Protein AF-A0AAV5AL51-F1 (afdb_monomer_lite)

Sequence (203 aa):
MGPCIVLACQLARARPDSVIVTIPVAGEFQTMVDKEIDRCLSSEEKDLKQNFHVINLGGKGRDAVKLVPIILGGFESFYSSLHALAPIKCATGHVHNFERAPDVVVADVVMLDGLHTIRKLSQHNVPILSLHPASLGPAMRLIGPEDLGGIGFIEPKAKELAEKTGKLYDEAELEVKHDTRGISQTTETALEGDFIEDANSNA

Radius of gyration: 22.93 Å; chains: 1; bounding box: 74×34×58 Å

Secondary structure (DSSP, 8-state):
-HHHHHHHHHHHHHSTTT--EEEEE-TTHHHHHHHHHHHHS-GGGGGGGGGEEEEE----SS-HHHHHHHHHHHHHHHHHHHHTT--EE-TTS-EE--SS--S-EEEETT-HHHHHHHHHHHTT-S-EEEE--S-HHHHHHHHS-GGGT----HHHHHHHHHHHHT--HHHHHHHHHH--TTSSSSSSSSS-S----------

Foldseek 3Di:
DLVVLLVLLVVCVVPVPPAAEEAEDEACCLVVSLVSNVVNADPVRVVSVVSYHYAYLYDHDDPCVVCVCSCLVSLLVVLLCLQVQHWHQGPVRDIDGDPDHAQEAEDEPVNPSSVVSCCVRVVNNHHYHYDHPDPCVVVCQDPNDVVSNHLHDLQVQLVVQCVVPVDDSVVSSVCSSPDPVSVPPPPVPPPPDDDPDPDDDDD

Organism: NCBI:txid1419009

pLDDT: mean 82.91, std 16.81, range [34.66, 96.75]

Structure (mmCIF, N/CA/C/O backbone):
data_AF-A0AAV5AL51-F1
#
_entry.id   AF-A0AAV5AL51-F1
#
loop_
_atom_site.group_PDB
_atom_site.id
_atom_site.type_symbol
_atom_site.label_atom_id
_atom_site.label_alt_id
_atom_site.label_comp_id
_atom_site.label_asym_id
_atom_site.label_entity_id
_atom_site.label_seq_id
_atom_site.pdbx_PDB_ins_code
_atom_site.Cartn_x
_atom_site.Cartn_y
_atom_site.Cartn_z
_atom_site.occupancy
_atom_site.B_iso_or_equiv
_atom_site.auth_seq_id
_atom_site.auth_comp_id
_atom_site.auth_asym_id
_atom_site.auth_atom_id
_atom_site.pdbx_PDB_model_num
ATOM 1 N N . MET A 1 1 ? -5.039 6.279 -6.488 1.00 61.97 1 MET A N 1
ATOM 2 C CA . MET A 1 1 ? -5.171 6.145 -5.018 1.00 61.97 1 MET A CA 1
ATOM 3 C C . MET A 1 1 ? -6.618 6.266 -4.533 1.00 61.97 1 MET A C 1
ATOM 5 O O . MET A 1 1 ? -7.032 5.399 -3.781 1.00 61.97 1 MET A O 1
ATOM 9 N N . GLY A 1 2 ? -7.403 7.258 -4.987 1.00 79.44 2 GLY A N 1
ATOM 10 C CA . GLY A 1 2 ? -8.808 7.443 -4.563 1.00 79.44 2 GLY A CA 1
ATOM 11 C C . GLY A 1 2 ? -9.693 6.181 -4.605 1.00 79.44 2 GLY A C 1
ATOM 12 O O . GLY A 1 2 ? -10.265 5.836 -3.575 1.00 79.44 2 GLY A O 1
ATOM 13 N N . PRO A 1 3 ? -9.744 5.417 -5.717 1.00 84.12 3 PRO A N 1
ATOM 14 C CA . PRO A 1 3 ?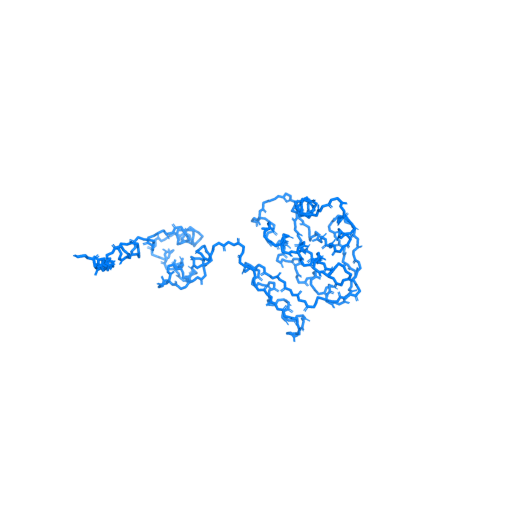 -10.570 4.206 -5.787 1.00 84.12 3 PRO A CA 1
ATOM 15 C C . PRO A 1 3 ? -10.217 3.140 -4.737 1.00 84.12 3 PRO A C 1
ATOM 17 O O . PRO A 1 3 ? -11.111 2.502 -4.188 1.00 84.12 3 PRO A O 1
ATOM 20 N N . CYS A 1 4 ? -8.928 2.979 -4.412 1.00 87.19 4 CYS A N 1
ATOM 21 C CA . CYS A 1 4 ? -8.467 2.007 -3.416 1.00 87.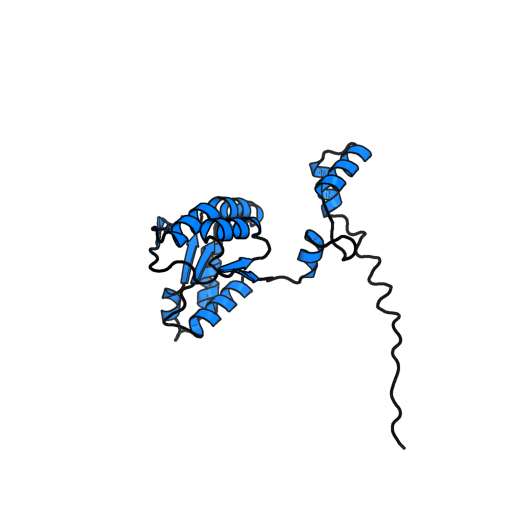19 4 CYS A CA 1
ATOM 22 C C . CYS A 1 4 ? -8.957 2.374 -2.010 1.00 87.19 4 CYS A C 1
ATOM 24 O O . CYS A 1 4 ? -9.373 1.505 -1.250 1.00 87.19 4 CYS A O 1
ATOM 26 N N . ILE A 1 5 ? -8.916 3.666 -1.675 1.00 92.94 5 ILE A N 1
ATOM 27 C CA . ILE A 1 5 ? -9.318 4.165 -0.356 1.00 92.94 5 ILE A CA 1
ATOM 28 C C . ILE A 1 5 ? -10.834 4.089 -0.206 1.00 92.94 5 ILE A C 1
ATOM 30 O O . ILE A 1 5 ? -11.318 3.606 0.812 1.00 92.94 5 ILE A O 1
ATOM 34 N N . VAL A 1 6 ? -11.586 4.462 -1.246 1.00 93.06 6 VAL A N 1
ATOM 35 C CA . VAL A 1 6 ? -13.047 4.310 -1.254 1.00 93.06 6 VAL A CA 1
ATOM 36 C C . VAL A 1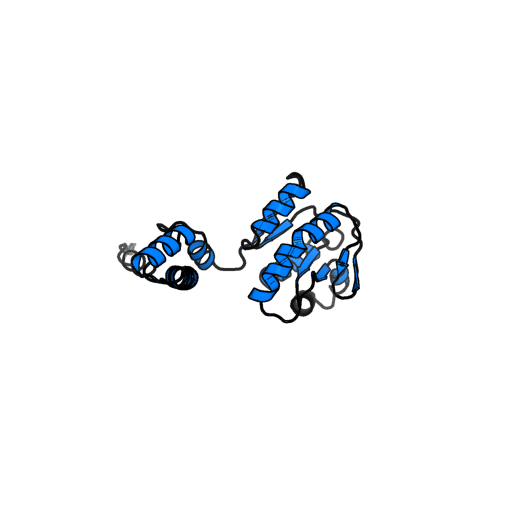 6 ? -13.437 2.846 -1.045 1.00 93.06 6 VAL A C 1
ATOM 38 O O . VAL A 1 6 ? -14.269 2.565 -0.185 1.00 93.06 6 VAL A O 1
ATOM 41 N N . LEU A 1 7 ? -12.812 1.908 -1.768 1.00 92.56 7 LEU A N 1
ATOM 42 C CA . LEU A 1 7 ? -13.042 0.473 -1.573 1.00 92.56 7 LEU A CA 1
ATOM 43 C C . LEU A 1 7 ? -12.737 0.044 -0.132 1.00 92.56 7 LEU A C 1
ATOM 45 O O . LEU A 1 7 ? -13.553 -0.633 0.489 1.00 92.56 7 LEU A O 1
ATOM 49 N N . ALA A 1 8 ? -11.598 0.466 0.417 1.00 94.75 8 ALA A N 1
ATOM 50 C CA . ALA A 1 8 ? -11.217 0.151 1.788 1.00 94.75 8 ALA A CA 1
ATOM 51 C C . ALA A 1 8 ? -12.241 0.666 2.818 1.00 94.75 8 ALA A C 1
ATOM 53 O O . ALA A 1 8 ? -12.622 -0.072 3.725 1.00 94.75 8 ALA A O 1
ATOM 54 N N . CYS A 1 9 ? -12.753 1.887 2.644 1.00 95.50 9 CYS A N 1
ATOM 55 C CA . CYS A 1 9 ? -13.822 2.436 3.479 1.00 95.50 9 CYS A CA 1
ATOM 56 C C . CYS A 1 9 ? -15.121 1.634 3.373 1.00 95.50 9 CYS A C 1
ATOM 58 O O . CYS A 1 9 ? -15.757 1.379 4.392 1.00 95.50 9 CYS A O 1
ATOM 60 N N . GLN A 1 10 ? -15.503 1.184 2.176 1.00 95.19 10 GLN A N 1
ATOM 61 C CA . GLN A 1 10 ? -16.682 0.327 2.015 1.00 95.19 10 GLN A CA 1
ATOM 62 C C . GLN A 1 10 ? -16.507 -1.038 2.694 1.00 95.19 10 GLN A C 1
ATOM 64 O O . GLN A 1 10 ? -17.440 -1.531 3.323 1.00 95.19 10 GLN A O 1
ATOM 69 N N . LEU A 1 11 ? -15.312 -1.633 2.626 1.00 94.56 11 LEU A N 1
ATOM 70 C CA . LEU A 1 11 ? -15.018 -2.898 3.306 1.00 94.56 11 LEU A CA 1
ATOM 71 C C . LEU A 1 11 ? -15.075 -2.752 4.832 1.00 94.56 11 LEU A C 1
ATOM 73 O O . LEU A 1 11 ? -15.689 -3.588 5.495 1.00 94.56 11 LEU A O 1
ATOM 77 N N . ALA A 1 12 ? -14.489 -1.682 5.377 1.00 95.50 12 ALA A N 1
ATOM 78 C CA . ALA A 1 12 ? -14.546 -1.388 6.807 1.00 95.50 12 ALA A CA 1
ATOM 79 C C . ALA A 1 12 ? -15.992 -1.170 7.281 1.00 95.50 12 ALA A C 1
ATOM 81 O O . ALA A 1 12 ? -16.391 -1.732 8.293 1.00 95.50 12 ALA A O 1
ATOM 82 N N . ARG A 1 13 ? -16.816 -0.443 6.515 1.00 95.12 13 ARG A N 1
ATOM 83 C CA . ARG A 1 13 ? -18.248 -0.256 6.816 1.00 95.12 13 ARG A CA 1
ATOM 84 C C . ARG A 1 13 ? -19.051 -1.542 6.793 1.00 95.12 13 ARG A C 1
ATOM 86 O O . ARG A 1 13 ? -19.915 -1.743 7.637 1.00 95.12 13 ARG A O 1
ATOM 93 N N . ALA A 1 14 ? -18.800 -2.395 5.804 1.00 95.62 14 ALA A N 1
ATOM 94 C CA . ALA A 1 14 ? -19.546 -3.635 5.653 1.00 95.62 14 ALA A CA 1
ATOM 95 C C . ALA A 1 14 ? -19.298 -4.598 6.824 1.00 95.62 14 ALA A C 1
ATOM 97 O O . ALA A 1 14 ? -20.134 -5.461 7.091 1.00 95.62 14 ALA A O 1
ATOM 98 N N . ARG A 1 15 ? -18.139 -4.484 7.489 1.00 94.75 15 ARG A N 1
ATOM 99 C CA . ARG A 1 15 ? -17.714 -5.356 8.589 1.00 94.75 15 ARG A CA 1
ATOM 100 C C . ARG A 1 15 ? -16.858 -4.589 9.614 1.00 94.75 15 ARG A C 1
ATOM 102 O O . ARG A 1 15 ? -15.650 -4.831 9.701 1.00 94.75 15 ARG A O 1
ATOM 109 N N . PRO A 1 16 ? -17.475 -3.692 10.400 1.00 92.88 16 PRO A N 1
ATOM 110 C CA . PRO A 1 16 ? -16.763 -2.749 11.264 1.00 92.88 16 PRO A CA 1
ATOM 111 C C . PRO A 1 16 ? -15.955 -3.433 12.369 1.00 92.88 16 PRO A C 1
ATOM 113 O O . PRO A 1 16 ? -14.889 -2.947 12.731 1.00 92.88 16 PRO A O 1
ATOM 116 N N . ASP A 1 17 ? -16.399 -4.600 12.836 1.00 92.44 17 ASP A N 1
ATOM 117 C CA . ASP A 1 17 ? -15.749 -5.318 13.939 1.00 92.44 17 ASP A CA 1
ATOM 118 C C . ASP A 1 17 ? -14.670 -6.311 13.480 1.00 92.44 17 ASP A C 1
ATOM 120 O O . ASP A 1 17 ? -13.982 -6.904 14.308 1.00 92.44 17 ASP A O 1
ATOM 124 N N . SER A 1 18 ? -14.537 -6.558 12.169 1.00 91.88 18 SER A N 1
ATOM 125 C CA . SER A 1 18 ? -13.670 -7.634 11.663 1.00 91.88 18 SER A CA 1
ATOM 126 C C . SER A 1 18 ? -12.732 -7.239 10.528 1.00 91.88 18 SER A C 1
ATOM 128 O O . SER A 1 18 ? -11.877 -8.042 10.161 1.00 91.88 18 SER A O 1
ATOM 130 N N . VAL A 1 19 ? -12.907 -6.066 9.913 1.00 95.06 19 VAL A N 1
ATOM 131 C CA . VAL A 1 19 ? -12.044 -5.606 8.818 1.00 95.06 19 VAL A CA 1
ATOM 132 C C . VAL A 1 19 ? -11.076 -4.552 9.327 1.00 95.06 19 VAL A C 1
ATOM 134 O O . VAL A 1 19 ? -11.479 -3.454 9.699 1.00 95.06 19 VAL A O 1
ATOM 137 N N . ILE A 1 20 ? -9.790 -4.891 9.260 1.00 95.50 20 ILE A N 1
ATOM 138 C CA . ILE A 1 20 ? -8.662 -3.989 9.486 1.00 95.50 20 ILE A CA 1
ATOM 139 C C . ILE A 1 20 ? -7.962 -3.791 8.143 1.00 95.50 20 ILE A C 1
ATOM 141 O O . ILE A 1 20 ? -7.663 -4.753 7.433 1.00 95.50 20 ILE A O 1
ATOM 145 N N . VAL A 1 21 ? -7.700 -2.541 7.783 1.00 96.25 21 VAL A N 1
ATOM 146 C CA . VAL A 1 21 ? -7.077 -2.159 6.517 1.00 96.25 21 VAL A CA 1
ATOM 147 C C . VAL A 1 21 ? -5.674 -1.644 6.796 1.00 96.25 21 VAL A C 1
ATOM 149 O O . VAL A 1 21 ? -5.498 -0.670 7.518 1.00 96.25 21 VAL A O 1
ATOM 152 N N . THR A 1 22 ? -4.668 -2.251 6.169 1.00 96.38 22 THR A N 1
ATOM 153 C CA . THR A 1 22 ? -3.287 -1.751 6.214 1.00 96.38 22 THR A CA 1
ATOM 154 C C . THR A 1 22 ? -2.884 -1.213 4.848 1.00 96.38 22 THR A C 1
ATOM 156 O O . THR A 1 22 ? -2.985 -1.924 3.850 1.00 96.38 22 THR A O 1
ATOM 159 N N . ILE A 1 23 ? -2.426 0.038 4.796 1.00 94.56 23 ILE A N 1
ATOM 160 C CA . ILE A 1 23 ? -2.082 0.743 3.557 1.00 94.56 23 ILE A CA 1
ATOM 161 C C . ILE A 1 23 ? -0.621 1.205 3.638 1.00 94.56 23 ILE A C 1
ATOM 163 O O . ILE A 1 23 ? -0.342 2.199 4.316 1.00 94.56 23 ILE A O 1
ATOM 167 N N . PRO A 1 24 ? 0.328 0.525 2.969 1.00 93.62 24 PRO A N 1
ATOM 168 C CA . PRO A 1 24 ? 1.682 1.041 2.831 1.00 93.62 24 PRO A CA 1
ATOM 169 C C . PRO A 1 24 ? 1.699 2.239 1.871 1.00 93.62 24 PRO A C 1
ATOM 171 O O . PRO A 1 24 ? 1.136 2.192 0.778 1.00 93.62 24 PRO A O 1
ATOM 174 N N . VAL A 1 25 ? 2.361 3.319 2.276 1.00 93.06 25 VAL A N 1
ATOM 175 C CA . VAL A 1 25 ? 2.498 4.570 1.516 1.00 93.06 25 VAL A CA 1
ATOM 176 C C . VAL A 1 25 ? 3.927 5.099 1.615 1.00 93.06 25 VAL A C 1
ATOM 178 O O . VAL A 1 25 ? 4.705 4.643 2.446 1.00 93.06 25 VAL A O 1
ATOM 181 N N . ALA A 1 26 ? 4.280 6.089 0.798 1.00 92.06 26 ALA A N 1
ATOM 182 C CA . ALA A 1 26 ? 5.572 6.770 0.877 1.00 92.06 26 ALA A CA 1
ATOM 183 C C . ALA A 1 26 ? 5.413 8.291 0.783 1.00 92.06 26 ALA A C 1
ATOM 185 O O . ALA A 1 26 ? 4.442 8.805 0.223 1.00 92.06 26 ALA A O 1
ATOM 186 N N . GLY A 1 27 ? 6.392 9.016 1.317 1.00 91.38 27 GLY A N 1
ATOM 187 C CA . GLY A 1 27 ? 6.463 10.470 1.260 1.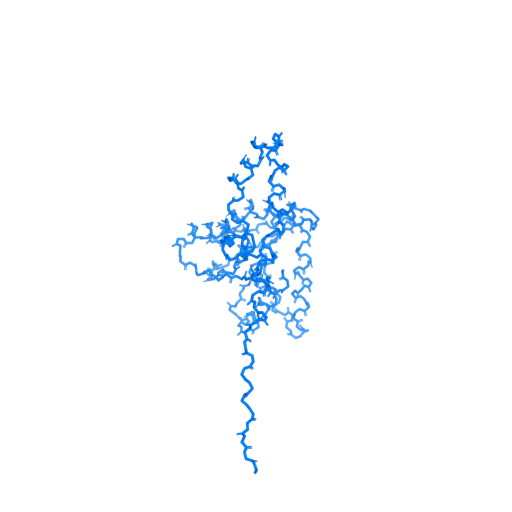00 91.38 27 GLY A CA 1
ATOM 188 C C . GLY A 1 27 ? 5.256 11.140 1.908 1.00 91.38 27 GLY A C 1
ATOM 189 O O . GLY A 1 27 ? 4.763 10.719 2.954 1.00 91.38 27 GLY A O 1
ATOM 190 N N . GLU A 1 28 ? 4.765 12.199 1.273 1.00 91.50 28 GLU A N 1
ATOM 191 C CA . GLU A 1 28 ? 3.609 12.962 1.754 1.00 91.50 28 GLU A CA 1
ATOM 192 C C . GLU A 1 28 ? 2.257 12.349 1.354 1.00 91.50 28 GLU A C 1
ATOM 194 O O . GLU A 1 28 ? 1.207 12.925 1.653 1.00 91.50 28 GLU A O 1
ATOM 199 N N . PHE A 1 29 ? 2.245 11.179 0.701 1.00 90.94 29 PHE A N 1
ATOM 200 C CA . PHE A 1 29 ? 0.986 10.512 0.368 1.00 90.94 29 PHE A CA 1
ATOM 201 C C . PHE A 1 29 ? 0.221 10.052 1.607 1.00 90.94 29 PHE A C 1
ATOM 203 O O . PHE A 1 29 ? -0.999 9.971 1.536 1.00 90.94 29 PHE A O 1
ATOM 210 N N . GLN A 1 30 ? 0.883 9.845 2.750 1.00 91.88 30 GLN A N 1
ATOM 211 C CA . GLN A 1 30 ? 0.203 9.536 4.011 1.00 91.88 30 GLN A CA 1
ATOM 212 C C . GLN A 1 30 ? -0.886 10.562 4.344 1.00 91.88 30 GLN A C 1
ATOM 214 O O . GLN A 1 30 ? -2.041 10.191 4.510 1.00 91.88 30 GLN A O 1
ATOM 219 N N . THR A 1 31 ? -0.561 11.859 4.327 1.00 92.06 31 THR A N 1
ATOM 220 C CA . THR A 1 31 ? -1.546 12.915 4.610 1.00 92.06 31 THR A CA 1
ATOM 221 C C . THR A 1 31 ? -2.688 12.926 3.593 1.00 92.06 31 THR A C 1
ATOM 223 O O . THR A 1 31 ? -3.802 13.324 3.920 1.00 92.06 31 THR A O 1
ATOM 226 N N . MET A 1 32 ? -2.432 12.517 2.348 1.00 93.06 32 MET A N 1
ATOM 227 C CA . MET A 1 32 ? -3.481 12.398 1.334 1.00 93.06 32 MET A CA 1
ATOM 228 C C . MET A 1 32 ? -4.391 11.200 1.603 1.00 93.06 32 MET A C 1
ATOM 230 O O . MET A 1 32 ? -5.602 11.337 1.463 1.00 93.06 32 MET A O 1
ATOM 234 N N . VAL A 1 33 ? -3.823 10.062 2.012 1.00 94.56 33 VAL A N 1
ATOM 235 C CA . VAL A 1 33 ? -4.597 8.882 2.407 1.00 94.56 33 VAL A CA 1
ATOM 236 C C . VAL A 1 33 ? -5.462 9.195 3.618 1.00 94.56 33 VAL A C 1
ATOM 238 O O . VAL A 1 33 ? -6.664 8.964 3.561 1.00 94.56 33 VAL A O 1
ATOM 241 N N . ASP A 1 34 ? -4.888 9.798 4.659 1.00 94.25 34 ASP A N 1
ATOM 242 C CA . ASP A 1 34 ? -5.621 10.166 5.874 1.00 94.25 34 ASP A CA 1
ATOM 243 C C . ASP A 1 34 ? -6.797 11.099 5.558 1.00 94.25 34 ASP A C 1
ATOM 245 O O . ASP A 1 34 ? -7.921 10.858 5.993 1.00 94.25 34 ASP A O 1
ATOM 249 N N . LYS A 1 35 ? -6.562 12.129 4.732 1.00 94.38 35 LYS A N 1
ATOM 250 C CA . LYS A 1 35 ? -7.616 13.053 4.287 1.00 94.38 35 LYS A CA 1
ATOM 251 C C . LYS A 1 35 ? -8.708 12.361 3.485 1.00 94.38 35 LYS A C 1
ATOM 253 O O . LYS A 1 35 ? -9.869 12.735 3.601 1.00 94.38 35 LYS A O 1
ATOM 258 N N . GLU A 1 36 ? -8.350 11.401 2.643 1.00 95.44 36 GLU A N 1
ATOM 259 C CA . GLU A 1 36 ? -9.324 10.685 1.826 1.00 95.44 36 GLU A CA 1
ATOM 260 C C . GLU A 1 36 ? -10.139 9.692 2.663 1.00 95.44 36 GLU A C 1
ATOM 262 O O . GLU A 1 36 ? -11.340 9.573 2.437 1.00 95.44 36 GLU A O 1
ATOM 267 N N . ILE A 1 37 ? -9.532 9.049 3.668 1.00 96.19 37 ILE A N 1
ATOM 268 C CA . ILE A 1 37 ? -10.253 8.259 4.677 1.00 96.19 37 ILE A CA 1
ATOM 269 C C . ILE A 1 37 ? -11.242 9.165 5.419 1.00 96.19 37 ILE A C 1
ATOM 271 O O . ILE A 1 37 ? -12.427 8.846 5.483 1.00 96.19 37 ILE A O 1
ATOM 275 N N . ASP A 1 38 ? -10.789 10.330 5.895 1.00 94.56 38 ASP A N 1
ATOM 276 C CA . ASP A 1 38 ? -11.639 11.305 6.593 1.00 94.56 38 ASP A CA 1
ATOM 277 C C . ASP A 1 38 ? -12.774 11.833 5.710 1.00 94.56 38 ASP A C 1
ATOM 279 O O . ASP A 1 38 ? -13.876 12.074 6.191 1.00 94.56 38 ASP A O 1
ATOM 283 N N . ARG A 1 39 ? -12.526 12.003 4.407 1.00 94.38 39 ARG A N 1
ATOM 284 C CA . ARG A 1 39 ? -13.557 12.387 3.437 1.00 94.38 39 ARG A CA 1
ATOM 285 C C . ARG A 1 39 ? -14.555 11.259 3.197 1.00 94.38 39 ARG A C 1
ATOM 287 O O . ARG A 1 39 ? -15.721 11.525 2.912 1.00 94.38 39 ARG A O 1
ATOM 294 N N . CYS A 1 40 ? -14.087 10.014 3.225 1.00 94.50 40 CYS A N 1
ATOM 295 C CA . CYS A 1 40 ? -14.929 8.863 2.974 1.00 94.50 40 CYS A CA 1
ATOM 296 C C . CYS A 1 40 ? -15.857 8.582 4.147 1.00 94.50 40 CYS A C 1
ATOM 298 O O . CYS A 1 40 ? -16.997 8.245 3.864 1.00 94.50 40 CYS A O 1
ATOM 300 N N . LEU A 1 41 ? -15.403 8.702 5.398 1.00 94.00 41 LEU A N 1
ATOM 301 C CA . LEU A 1 41 ? -16.165 8.367 6.608 1.00 94.00 41 LEU A CA 1
ATOM 302 C C . LEU A 1 41 ? -17.051 9.535 7.082 1.00 94.00 41 LEU A C 1
ATOM 304 O O . LEU A 1 41 ? -16.626 10.690 7.086 1.00 94.00 41 LEU A O 1
ATOM 308 N N . SER A 1 42 ? -18.288 9.247 7.496 1.00 91.19 42 SER A N 1
ATOM 309 C CA . SER A 1 42 ? -19.184 10.249 8.087 1.00 91.19 42 SER A CA 1
ATOM 310 C C . SER A 1 42 ? -18.768 10.610 9.520 1.00 91.19 42 SER A C 1
ATOM 312 O O . SER A 1 42 ? -17.877 10.006 10.119 1.00 91.19 42 SER A O 1
ATOM 314 N N . SER A 1 43 ? -19.442 11.602 10.112 1.00 88.88 43 SER A N 1
ATOM 315 C CA . SER A 1 43 ? -19.196 11.949 11.516 1.00 88.88 43 SER A CA 1
ATOM 316 C C . SER A 1 43 ? -19.629 10.852 12.491 1.00 88.88 43 SER A C 1
ATOM 318 O O . SER A 1 43 ? -19.011 10.745 13.549 1.00 88.88 43 SER A O 1
ATOM 320 N N . GLU A 1 44 ? -20.636 10.044 12.142 1.00 89.75 44 GLU A N 1
ATOM 321 C CA . GLU A 1 44 ? -21.054 8.882 12.939 1.00 89.75 44 GLU A CA 1
ATOM 322 C C . GLU A 1 44 ? -20.091 7.691 12.801 1.00 89.75 44 GLU A C 1
ATOM 324 O O . GLU A 1 44 ? -20.081 6.807 13.648 1.00 89.75 44 GLU A O 1
ATOM 329 N N . GLU A 1 45 ? -19.254 7.673 11.762 1.00 92.44 45 GLU A N 1
ATOM 330 C CA . GLU A 1 45 ? -18.347 6.565 11.434 1.00 92.44 45 GLU A CA 1
ATOM 331 C C . GLU A 1 45 ? -16.896 6.819 11.868 1.00 92.44 45 GLU A C 1
ATOM 333 O O . GLU A 1 45 ? -15.990 6.082 11.478 1.00 92.44 45 GLU A O 1
ATOM 338 N N . LYS A 1 46 ? -16.643 7.863 12.665 1.00 87.06 46 LYS A N 1
ATOM 339 C CA . LYS A 1 46 ? -15.282 8.255 13.072 1.00 87.06 46 LYS A CA 1
ATOM 340 C C . LYS A 1 46 ? -14.515 7.137 13.770 1.00 87.06 46 LYS A C 1
ATOM 342 O O . LYS A 1 46 ? -13.303 7.040 13.581 1.00 87.06 46 LYS A O 1
ATOM 347 N N . ASP A 1 47 ? -15.210 6.279 14.507 1.00 93.62 47 ASP A N 1
ATOM 348 C CA . ASP A 1 47 ? -14.593 5.152 15.205 1.00 93.62 47 ASP A CA 1
ATOM 349 C C . ASP A 1 47 ? -14.015 4.124 14.223 1.00 93.62 47 ASP A C 1
ATOM 351 O O . ASP A 1 47 ? -12.997 3.507 14.521 1.00 93.62 47 ASP A O 1
ATOM 355 N N . LEU A 1 48 ? -14.552 4.016 12.997 1.00 95.62 48 LEU A N 1
ATOM 356 C CA . LEU A 1 48 ? -13.993 3.136 11.961 1.00 95.62 48 LEU A CA 1
ATOM 357 C C . LEU A 1 48 ? -12.584 3.543 11.539 1.00 95.62 48 LEU A C 1
ATOM 359 O O . LEU A 1 48 ? -11.856 2.719 10.990 1.00 95.62 48 LEU A O 1
ATOM 363 N N . LYS A 1 49 ? -12.161 4.784 11.811 1.00 94.75 49 LYS A N 1
ATOM 364 C CA . LYS A 1 49 ? -10.800 5.239 11.514 1.00 94.75 49 LYS A CA 1
ATOM 365 C C . LYS A 1 49 ? -9.744 4.405 12.245 1.00 94.75 49 LYS A C 1
ATOM 367 O O . LYS A 1 49 ? -8.653 4.231 11.710 1.00 94.75 49 LYS A O 1
ATOM 372 N N . GLN A 1 50 ? -10.070 3.837 13.410 1.00 93.81 50 GLN A N 1
ATOM 373 C CA . GLN A 1 50 ? -9.152 2.970 14.156 1.00 93.81 50 GLN A CA 1
ATOM 374 C C . GLN A 1 50 ? -8.812 1.670 13.411 1.00 93.81 50 GLN A C 1
ATOM 376 O O . GLN A 1 50 ? -7.775 1.070 13.674 1.00 93.81 50 GLN A O 1
ATOM 381 N N . ASN A 1 51 ? -9.636 1.267 12.439 1.00 95.44 51 ASN A N 1
ATOM 382 C CA . ASN A 1 51 ? -9.392 0.079 11.625 1.00 95.44 51 ASN A CA 1
ATOM 383 C C . ASN A 1 51 ? -8.380 0.330 10.496 1.00 95.44 51 ASN A C 1
ATOM 385 O O . ASN A 1 51 ? -8.042 -0.604 9.770 1.00 95.44 51 ASN A O 1
ATOM 389 N N . PHE A 1 52 ? -7.913 1.568 10.302 1.00 96.12 52 PHE A N 1
ATOM 390 C CA . PHE A 1 52 ? -6.987 1.929 9.230 1.00 96.12 52 PHE A CA 1
ATOM 391 C C . PHE A 1 52 ? -5.572 2.137 9.765 1.00 96.12 52 PHE A C 1
ATOM 393 O O . PHE A 1 52 ? -5.296 3.056 10.533 1.00 96.12 52 PHE A O 1
ATOM 400 N N . HIS A 1 53 ? -4.641 1.321 9.284 1.00 95.75 53 HIS A N 1
ATOM 401 C CA . HIS A 1 53 ? -3.213 1.444 9.548 1.00 95.75 53 HIS A CA 1
ATOM 402 C C . HIS A 1 53 ? -2.505 1.971 8.296 1.00 95.75 53 HIS A C 1
ATOM 404 O O . HIS A 1 53 ? -2.188 1.214 7.376 1.00 95.75 53 HIS A O 1
ATOM 410 N N . VAL A 1 54 ? -2.255 3.281 8.246 1.00 95.19 54 VAL A N 1
ATOM 411 C CA . VAL A 1 54 ? -1.516 3.919 7.145 1.00 95.19 54 VAL A CA 1
ATOM 412 C C . VAL A 1 54 ? -0.026 3.946 7.486 1.00 95.19 54 VAL A C 1
ATOM 414 O O . VAL A 1 54 ? 0.416 4.708 8.346 1.00 95.19 54 VAL A O 1
ATOM 417 N N . ILE A 1 55 ? 0.754 3.101 6.810 1.00 95.19 55 ILE A N 1
ATOM 418 C CA . ILE A 1 55 ? 2.161 2.847 7.132 1.00 95.19 55 ILE A CA 1
ATOM 419 C C . ILE A 1 55 ? 3.066 3.577 6.149 1.00 95.19 55 ILE A C 1
ATOM 421 O O . ILE A 1 55 ? 3.164 3.202 4.983 1.00 95.19 55 ILE A O 1
ATOM 425 N N . ASN A 1 56 ? 3.768 4.607 6.618 1.00 94.31 56 ASN A N 1
ATOM 426 C CA . ASN A 1 56 ? 4.703 5.348 5.777 1.00 94.31 56 ASN A CA 1
ATOM 427 C C . ASN A 1 56 ? 6.077 4.674 5.746 1.00 94.31 56 ASN A C 1
ATOM 429 O O . ASN A 1 56 ? 6.788 4.657 6.753 1.00 94.31 56 ASN A O 1
ATOM 433 N N . LEU A 1 57 ? 6.445 4.159 4.574 1.00 93.38 57 LEU A N 1
ATOM 434 C CA . LEU A 1 57 ? 7.705 3.473 4.290 1.00 93.38 57 LEU A CA 1
ATOM 435 C C . LEU A 1 57 ? 8.893 4.437 4.120 1.00 93.38 57 LEU A C 1
ATOM 437 O O . LEU A 1 57 ? 10.031 3.995 3.988 1.00 93.38 57 LEU A O 1
ATOM 441 N N . GLY A 1 58 ? 8.652 5.751 4.146 1.00 91.12 58 GLY A N 1
ATOM 442 C CA . GLY A 1 58 ? 9.676 6.788 4.048 1.00 91.12 58 GLY A CA 1
ATOM 443 C C . GLY A 1 58 ? 9.606 7.597 2.759 1.00 91.12 58 GLY A C 1
ATOM 444 O O . GLY A 1 58 ? 8.648 7.524 1.995 1.00 91.12 58 GLY A O 1
ATOM 445 N N . GLY A 1 59 ? 10.634 8.412 2.526 1.00 88.88 59 GLY A N 1
ATOM 446 C CA . GLY A 1 59 ? 10.682 9.367 1.415 1.00 88.88 59 GLY A CA 1
ATOM 447 C C . GLY A 1 59 ? 10.180 10.766 1.776 1.00 88.88 59 GLY A C 1
ATOM 448 O O . GLY A 1 59 ? 9.695 11.014 2.879 1.00 88.88 59 GLY A O 1
ATOM 449 N N . LYS A 1 60 ? 10.345 11.711 0.843 1.00 87.62 60 LYS A N 1
ATOM 450 C CA . LYS A 1 60 ? 9.938 13.119 0.986 1.00 87.62 60 LYS A CA 1
ATOM 451 C C . LYS A 1 60 ? 9.256 13.612 -0.289 1.00 87.62 60 LYS A C 1
ATOM 453 O O . LYS A 1 60 ? 9.641 13.213 -1.386 1.00 87.62 60 LYS A O 1
ATOM 458 N N . GLY A 1 61 ? 8.295 14.523 -0.139 1.00 89.81 61 GLY A N 1
ATOM 459 C CA . GLY A 1 61 ? 7.548 15.106 -1.252 1.00 89.81 61 GLY A CA 1
ATOM 460 C C . GLY A 1 61 ? 6.471 14.177 -1.819 1.00 89.81 61 GLY A C 1
ATOM 461 O O . GLY A 1 61 ? 6.034 13.233 -1.159 1.00 89.81 61 GLY A O 1
ATOM 462 N N . ARG A 1 62 ? 6.027 14.482 -3.046 1.00 88.50 62 ARG A N 1
ATOM 463 C CA . ARG A 1 62 ? 4.919 13.804 -3.761 1.00 88.50 62 ARG A CA 1
ATOM 464 C C . ARG A 1 62 ? 5.284 13.350 -5.172 1.00 88.50 62 ARG A C 1
ATOM 466 O O . ARG A 1 62 ? 4.415 12.972 -5.951 1.00 88.50 62 ARG A O 1
ATOM 473 N N . ASP A 1 63 ? 6.562 13.437 -5.517 1.00 86.88 63 ASP A N 1
ATOM 474 C CA . ASP A 1 63 ? 7.062 13.030 -6.822 1.00 86.88 63 ASP A CA 1
ATOM 475 C C . ASP A 1 63 ? 6.994 11.501 -6.925 1.00 86.88 63 ASP A C 1
ATOM 477 O O . ASP A 1 63 ? 7.806 10.790 -6.332 1.00 86.88 63 ASP A O 1
ATOM 481 N N . ALA A 1 64 ? 5.988 10.999 -7.644 1.00 78.88 64 ALA A N 1
ATOM 482 C CA . ALA A 1 64 ? 5.733 9.570 -7.770 1.00 78.88 64 ALA A CA 1
ATOM 483 C C . ALA A 1 64 ? 6.952 8.816 -8.322 1.00 78.88 64 ALA A C 1
ATOM 485 O O . ALA A 1 64 ? 7.259 7.733 -7.832 1.00 78.88 64 ALA A O 1
ATOM 486 N N . VAL A 1 65 ? 7.698 9.410 -9.260 1.00 81.81 65 VAL A N 1
ATOM 487 C CA . VAL A 1 65 ? 8.887 8.785 -9.860 1.00 81.81 65 VAL A CA 1
ATOM 488 C C . VAL A 1 65 ? 9.968 8.561 -8.804 1.00 81.81 65 VAL A C 1
ATOM 490 O O . VAL A 1 65 ? 10.594 7.506 -8.769 1.00 81.81 65 VAL A O 1
ATOM 493 N N . LYS A 1 66 ? 10.149 9.515 -7.885 1.00 84.25 66 LYS A N 1
ATOM 494 C CA . LYS A 1 66 ? 11.119 9.394 -6.783 1.00 84.25 66 LYS A CA 1
ATOM 495 C C . LYS A 1 66 ? 10.651 8.474 -5.660 1.00 84.25 66 LYS A C 1
ATOM 497 O O . LYS A 1 66 ? 11.479 7.934 -4.931 1.00 84.25 66 LYS A O 1
ATOM 502 N N . LEU A 1 67 ? 9.340 8.319 -5.490 1.00 86.19 67 LEU A N 1
ATOM 503 C CA . LEU A 1 67 ? 8.759 7.533 -4.402 1.00 86.19 67 LEU A CA 1
ATOM 504 C C . LEU A 1 67 ? 8.578 6.055 -4.766 1.00 86.19 67 LEU A C 1
ATOM 506 O O . LEU A 1 67 ? 8.649 5.217 -3.872 1.00 86.19 67 LEU A O 1
ATOM 510 N N . VAL A 1 68 ? 8.408 5.714 -6.048 1.00 84.88 68 VAL A N 1
ATOM 511 C CA . VAL A 1 68 ? 8.277 4.319 -6.505 1.00 84.88 68 VAL A CA 1
ATOM 512 C C . VAL A 1 68 ? 9.440 3.433 -6.029 1.00 84.88 68 VAL A C 1
ATOM 514 O O . VAL A 1 68 ? 9.153 2.411 -5.409 1.00 84.88 68 VAL A O 1
ATOM 517 N N . PRO A 1 69 ? 10.728 3.805 -6.190 1.00 84.56 69 PRO A N 1
ATOM 518 C CA . PRO A 1 69 ? 11.835 2.982 -5.699 1.00 84.56 69 PRO A CA 1
ATOM 519 C C . PRO A 1 69 ? 11.818 2.769 -4.181 1.00 84.56 69 PRO A C 1
ATOM 521 O O . PRO A 1 69 ? 12.231 1.719 -3.703 1.00 84.56 69 PRO A O 1
ATOM 524 N N . ILE A 1 70 ? 11.321 3.747 -3.417 1.00 86.50 70 ILE A N 1
ATOM 525 C CA . ILE A 1 70 ? 11.199 3.649 -1.955 1.00 86.50 70 ILE A CA 1
ATOM 526 C C . ILE A 1 70 ? 10.099 2.659 -1.585 1.00 86.50 70 ILE A C 1
ATOM 528 O O . ILE A 1 70 ? 10.297 1.824 -0.708 1.00 86.50 70 ILE A O 1
ATOM 532 N N . ILE A 1 71 ? 8.954 2.733 -2.26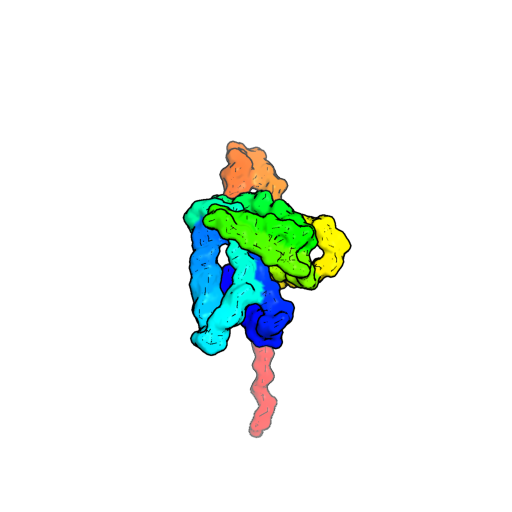9 1.00 85.81 71 ILE A N 1
ATOM 533 C CA . ILE A 1 71 ? 7.854 1.789 -2.070 1.00 85.81 71 ILE A CA 1
ATOM 534 C C . ILE A 1 71 ? 8.333 0.382 -2.415 1.00 85.81 71 ILE A C 1
ATOM 536 O O . ILE A 1 71 ? 8.237 -0.500 -1.572 1.00 85.81 71 ILE A O 1
ATOM 540 N N . LEU A 1 72 ? 8.896 0.178 -3.608 1.00 84.19 72 LEU A N 1
ATOM 541 C CA . LEU A 1 72 ? 9.348 -1.139 -4.058 1.00 84.19 72 LEU A CA 1
ATOM 542 C C . LEU A 1 72 ? 10.471 -1.695 -3.170 1.00 84.19 72 LEU A C 1
ATOM 544 O O . LEU A 1 72 ? 10.389 -2.840 -2.735 1.00 84.19 72 LEU A O 1
ATOM 548 N N . GLY A 1 73 ? 11.471 -0.877 -2.826 1.00 85.31 73 GLY A N 1
ATOM 549 C CA . GLY A 1 73 ? 12.586 -1.289 -1.970 1.00 85.31 73 GLY A CA 1
ATOM 550 C C . GLY A 1 73 ? 12.196 -1.525 -0.507 1.00 85.31 73 GLY A C 1
ATOM 551 O O . GLY A 1 73 ? 12.791 -2.366 0.162 1.00 85.31 73 GLY A O 1
ATOM 552 N N . GLY A 1 74 ? 11.190 -0.810 0.004 1.00 88.62 74 GLY A N 1
ATOM 553 C CA . GLY A 1 74 ? 10.691 -0.971 1.371 1.00 88.62 74 GLY A CA 1
ATOM 554 C C . GLY A 1 74 ? 9.637 -2.070 1.528 1.00 88.62 74 GLY A C 1
ATOM 555 O O . GLY A 1 74 ? 9.423 -2.558 2.640 1.00 88.62 74 GLY A O 1
ATOM 556 N N . PHE A 1 75 ? 8.976 -2.472 0.438 1.00 91.44 75 PHE A N 1
ATOM 557 C CA . PHE A 1 75 ? 7.806 -3.346 0.496 1.00 91.44 75 PHE A CA 1
ATOM 558 C C . PHE A 1 75 ? 8.121 -4.755 1.012 1.00 91.44 75 PHE A C 1
ATOM 560 O O .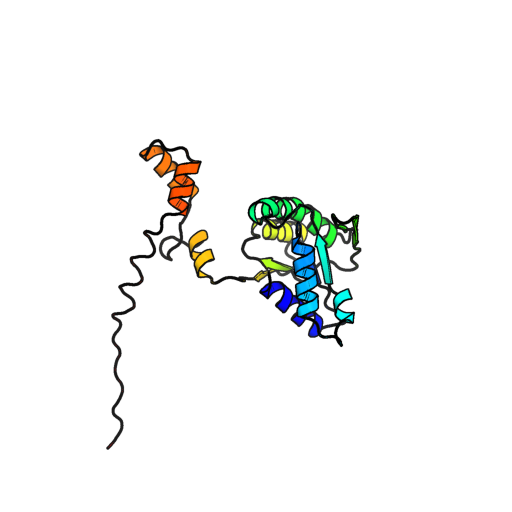 PHE A 1 75 ? 7.354 -5.270 1.821 1.00 91.44 75 PHE A O 1
ATOM 567 N N . GLU A 1 76 ? 9.243 -5.370 0.613 1.00 92.31 76 GLU A N 1
ATOM 568 C CA . GLU A 1 76 ? 9.610 -6.714 1.099 1.00 92.31 76 GLU A CA 1
ATOM 569 C C . GLU A 1 76 ? 9.809 -6.733 2.614 1.00 92.31 76 GLU A C 1
ATOM 571 O O . GLU A 1 76 ? 9.218 -7.567 3.302 1.00 92.31 76 GLU A O 1
ATOM 576 N N . SER A 1 77 ? 10.554 -5.766 3.157 1.00 93.31 77 SER A N 1
ATOM 577 C CA . SER A 1 77 ? 10.733 -5.655 4.607 1.00 93.31 77 SER A CA 1
ATOM 578 C C . SER A 1 77 ? 9.410 -5.382 5.320 1.00 93.31 77 SER A C 1
ATOM 580 O O . SER A 1 77 ? 9.149 -5.982 6.361 1.00 93.31 77 SER A O 1
ATOM 582 N N . PHE A 1 78 ? 8.575 -4.497 4.772 1.00 94.88 78 PHE A N 1
ATOM 583 C CA . PHE A 1 78 ? 7.261 -4.194 5.330 1.00 94.88 78 PHE A CA 1
ATOM 584 C C . PHE A 1 78 ? 6.368 -5.437 5.383 1.00 94.88 78 PHE A C 1
ATOM 586 O O . PHE A 1 78 ? 5.844 -5.775 6.445 1.00 94.88 78 PHE A O 1
ATOM 593 N N . TYR A 1 79 ? 6.213 -6.135 4.256 1.00 95.06 79 TYR A N 1
ATOM 594 C CA . TYR A 1 79 ? 5.322 -7.285 4.161 1.00 95.06 79 TYR A CA 1
ATOM 595 C C . TYR A 1 79 ? 5.843 -8.467 4.981 1.00 95.06 79 TYR A C 1
ATOM 597 O O . TYR A 1 79 ? 5.052 -9.157 5.617 1.00 95.06 79 TYR A O 1
ATOM 605 N N . SER A 1 80 ? 7.164 -8.666 5.040 1.00 95.00 80 SER A N 1
ATOM 606 C CA . SER A 1 80 ? 7.772 -9.677 5.910 1.00 95.00 80 SER A CA 1
ATOM 607 C C . SER A 1 80 ? 7.444 -9.423 7.380 1.00 95.00 80 SER A C 1
ATOM 609 O O . SER A 1 80 ? 7.037 -10.352 8.074 1.00 95.00 80 SER A O 1
ATOM 611 N N . SER A 1 81 ? 7.581 -8.181 7.857 1.00 96.06 81 SER A N 1
ATOM 612 C CA . SER A 1 81 ? 7.222 -7.834 9.236 1.00 96.06 81 SER A CA 1
ATOM 613 C C . SER A 1 81 ? 5.726 -7.996 9.490 1.00 96.06 81 SER A C 1
ATOM 615 O O . SER A 1 81 ? 5.346 -8.576 10.503 1.00 96.06 81 SER A O 1
ATOM 617 N N . LEU A 1 82 ? 4.879 -7.557 8.553 1.00 96.06 82 LEU A N 1
ATOM 618 C CA . LEU A 1 82 ? 3.425 -7.686 8.660 1.00 96.06 82 LEU A CA 1
ATOM 619 C C . LEU A 1 82 ? 2.983 -9.153 8.735 1.00 96.06 82 LEU A C 1
ATOM 621 O O . LEU A 1 82 ? 2.170 -9.514 9.579 1.00 96.06 82 LEU A O 1
ATOM 625 N N . HIS A 1 83 ? 3.538 -10.009 7.878 1.00 94.75 83 HIS A N 1
ATOM 626 C CA . HIS A 1 83 ? 3.224 -11.435 7.850 1.00 94.75 83 HIS A CA 1
ATOM 627 C C . HIS A 1 83 ? 3.731 -12.168 9.101 1.00 94.75 83 HIS A C 1
ATOM 629 O O . HIS A 1 83 ? 3.067 -13.072 9.600 1.00 94.75 83 HIS A O 1
ATOM 635 N N . ALA A 1 84 ? 4.885 -11.760 9.637 1.00 95.12 84 ALA A N 1
ATOM 636 C CA . ALA A 1 84 ? 5.453 -12.310 10.867 1.00 95.12 84 ALA A CA 1
ATOM 637 C C . ALA A 1 84 ? 4.848 -11.720 12.157 1.00 95.12 84 ALA A C 1
ATOM 639 O O . ALA A 1 84 ? 5.301 -12.077 13.243 1.00 95.12 84 ALA A O 1
ATOM 640 N N . LEU A 1 85 ? 3.868 -10.809 12.054 1.00 95.56 85 LEU A N 1
ATOM 641 C CA . LEU A 1 85 ? 3.303 -10.052 13.183 1.00 95.56 85 LEU A CA 1
ATOM 642 C C . LEU A 1 85 ? 4.359 -9.281 13.991 1.00 95.56 85 LEU A C 1
ATOM 644 O O . LEU A 1 85 ? 4.204 -9.033 15.187 1.00 95.56 85 LEU A O 1
ATOM 648 N N . ALA A 1 86 ? 5.456 -8.901 13.340 1.00 96.75 86 ALA A N 1
ATOM 649 C CA . ALA A 1 86 ? 6.505 -8.110 13.955 1.00 96.75 86 ALA A CA 1
ATOM 650 C C . ALA A 1 86 ? 6.098 -6.624 14.003 1.00 96.75 86 ALA A C 1
ATOM 652 O O . ALA A 1 86 ? 5.418 -6.144 13.089 1.00 96.75 86 ALA A O 1
ATOM 653 N N . PRO A 1 87 ? 6.545 -5.860 15.018 1.00 95.94 87 PRO A N 1
ATOM 654 C CA . PRO A 1 87 ? 6.294 -4.425 15.079 1.00 95.94 87 PRO A CA 1
ATOM 655 C C . PRO A 1 87 ? 6.819 -3.698 13.836 1.00 95.94 87 PRO A C 1
ATOM 657 O O . PRO A 1 87 ? 7.969 -3.885 13.429 1.00 95.94 87 PRO A O 1
ATOM 660 N N . ILE A 1 88 ? 5.996 -2.824 13.256 1.00 95.94 88 ILE A N 1
ATOM 661 C CA . ILE A 1 88 ? 6.358 -2.032 12.075 1.00 95.94 88 ILE A CA 1
ATOM 662 C C . ILE A 1 88 ? 6.520 -0.575 12.482 1.00 95.94 88 ILE A C 1
ATOM 664 O O . ILE A 1 88 ? 5.569 0.077 12.912 1.00 95.94 88 ILE A O 1
ATOM 668 N N . LYS A 1 89 ? 7.734 -0.046 12.325 1.00 93.31 89 LYS A N 1
ATOM 669 C CA . LYS A 1 89 ? 8.034 1.360 12.589 1.00 93.31 89 LYS A CA 1
ATOM 670 C C . LYS A 1 89 ? 7.805 2.197 11.332 1.00 93.31 89 LYS A C 1
ATOM 672 O O . LYS A 1 89 ? 8.514 2.038 10.342 1.00 93.31 89 LYS A O 1
ATOM 677 N N . CYS A 1 90 ? 6.855 3.121 11.398 1.00 89.88 90 CYS A N 1
ATOM 678 C CA . CYS A 1 90 ? 6.645 4.146 10.384 1.00 89.88 90 CYS A CA 1
ATOM 679 C C . CYS A 1 90 ? 7.836 5.105 10.320 1.00 89.88 90 CYS A C 1
ATOM 681 O O . CYS A 1 90 ? 8.489 5.393 11.327 1.00 89.88 90 CYS A O 1
ATOM 683 N N . ALA A 1 91 ? 8.050 5.707 9.152 1.00 88.69 91 ALA A N 1
ATOM 684 C CA . ALA A 1 91 ? 9.038 6.769 8.976 1.00 88.69 91 ALA A CA 1
ATOM 685 C C . ALA A 1 91 ? 8.788 7.993 9.883 1.00 88.69 91 ALA A C 1
ATOM 687 O O . ALA A 1 91 ? 9.719 8.726 10.204 1.00 88.69 91 ALA A O 1
ATOM 688 N N . THR A 1 92 ? 7.549 8.188 10.348 1.00 83.00 92 THR A N 1
ATOM 689 C CA . THR A 1 92 ? 7.166 9.214 11.335 1.00 83.00 92 THR A CA 1
ATOM 690 C C . THR A 1 92 ? 7.615 8.889 12.765 1.00 83.00 92 THR A C 1
ATOM 692 O O . THR A 1 92 ? 7.466 9.718 13.657 1.00 83.00 92 THR A O 1
ATOM 695 N N . GLY A 1 93 ? 8.153 7.690 13.005 1.00 87.06 93 GLY A N 1
ATOM 696 C CA . GLY A 1 93 ? 8.588 7.208 14.315 1.00 87.06 93 GLY A CA 1
ATOM 697 C C . GLY A 1 93 ? 7.524 6.430 15.091 1.00 87.06 93 GLY A C 1
ATOM 698 O O . GLY A 1 93 ? 7.879 5.744 16.048 1.00 87.06 93 GLY A O 1
ATOM 699 N N . HIS A 1 94 ? 6.257 6.485 14.670 1.00 91.38 94 HIS A N 1
ATOM 700 C CA . HIS A 1 94 ? 5.182 5.689 15.261 1.00 91.38 94 HIS A CA 1
ATOM 701 C C . HIS A 1 94 ? 5.369 4.191 14.968 1.00 91.38 94 HIS A C 1
ATOM 703 O O . HIS A 1 94 ? 5.888 3.825 13.914 1.00 91.38 94 HIS A O 1
ATOM 709 N N . VAL A 1 95 ? 4.966 3.326 15.899 1.00 94.69 95 VAL A N 1
ATOM 710 C CA . VAL A 1 95 ? 5.109 1.869 15.788 1.00 94.69 95 VAL A CA 1
ATOM 711 C C . VAL A 1 95 ? 3.727 1.235 15.796 1.00 94.69 95 VAL A C 1
ATOM 713 O O . VAL A 1 95 ? 2.961 1.450 16.731 1.00 94.69 95 VAL A O 1
ATOM 716 N N . HIS A 1 96 ? 3.442 0.434 14.774 1.00 94.25 96 HIS A N 1
ATOM 717 C CA . HIS A 1 96 ? 2.225 -0.359 14.673 1.00 94.25 96 HIS A CA 1
ATOM 718 C C . HIS A 1 96 ? 2.498 -1.799 15.092 1.00 94.25 96 HIS A C 1
ATOM 720 O O . HIS A 1 96 ? 3.484 -2.403 14.662 1.00 94.25 96 HIS A O 1
ATOM 726 N N . ASN A 1 97 ? 1.593 -2.345 15.897 1.00 94.31 97 ASN A N 1
ATOM 727 C CA . ASN A 1 97 ? 1.550 -3.761 16.235 1.00 94.31 97 ASN A CA 1
ATOM 728 C C . ASN A 1 97 ? 0.342 -4.387 15.540 1.00 94.31 97 ASN A C 1
ATOM 730 O O . ASN A 1 97 ? -0.697 -3.741 15.403 1.00 94.31 97 ASN A O 1
ATOM 734 N N . PHE A 1 98 ? 0.489 -5.633 15.102 1.00 93.12 98 PHE A N 1
ATOM 735 C CA . PHE A 1 98 ? -0.547 -6.355 14.377 1.00 93.12 98 PHE A CA 1
ATOM 736 C C . PHE A 1 98 ? -0.836 -7.667 15.089 1.00 93.12 98 PHE A C 1
ATOM 738 O O . PHE A 1 98 ? 0.079 -8.401 15.448 1.00 93.12 98 PHE A O 1
ATOM 745 N N . GLU A 1 99 ? -2.117 -7.963 15.268 1.00 91.50 99 GLU A N 1
ATOM 746 C CA . GLU A 1 99 ? -2.571 -9.207 15.897 1.00 91.50 99 GLU A CA 1
ATOM 747 C C . GLU A 1 99 ? -2.858 -10.300 14.861 1.00 91.50 99 GLU A C 1
ATOM 749 O O . GLU A 1 99 ? -3.021 -11.470 15.205 1.00 91.50 99 GLU A O 1
ATOM 754 N N . ARG A 1 100 ? -2.935 -9.923 13.578 1.00 91.06 100 ARG A N 1
ATOM 755 C CA . ARG A 1 100 ? -3.287 -10.811 12.471 1.00 91.06 100 ARG A CA 1
ATOM 756 C C . ARG A 1 100 ? -2.488 -10.499 11.217 1.00 91.06 100 ARG A C 1
ATOM 758 O O . ARG A 1 100 ? -2.236 -9.337 10.899 1.00 91.06 100 ARG A O 1
ATOM 765 N N . ALA A 1 101 ? -2.129 -11.563 10.505 1.00 94.25 101 ALA A N 1
ATOM 766 C CA . ALA A 1 101 ? -1.516 -11.474 9.192 1.00 94.25 101 ALA A CA 1
ATOM 767 C C . ALA A 1 101 ? -2.613 -11.190 8.149 1.00 94.25 101 ALA A C 1
ATOM 769 O O . ALA A 1 101 ? -3.794 -11.411 8.433 1.00 94.25 101 ALA A O 1
ATOM 770 N N . PRO A 1 102 ? -2.261 -10.704 6.948 1.00 95.69 102 PRO A N 1
ATOM 771 C CA . PRO A 1 102 ? -3.257 -10.381 5.933 1.00 95.69 102 PRO A CA 1
ATOM 772 C C . PRO A 1 102 ? -4.056 -11.614 5.487 1.00 95.69 102 PRO A C 1
ATOM 774 O O . PRO A 1 102 ? -3.474 -12.576 4.996 1.00 95.69 102 PRO A O 1
ATOM 777 N N . ASP A 1 103 ? -5.387 -11.554 5.583 1.00 95.62 103 ASP A N 1
ATOM 778 C CA . ASP A 1 103 ? -6.288 -12.584 5.035 1.00 95.62 103 ASP A CA 1
ATOM 779 C C . ASP A 1 103 ? -6.500 -12.429 3.517 1.00 95.62 103 ASP A C 1
ATOM 781 O O . ASP A 1 103 ? -6.872 -13.372 2.826 1.00 95.62 103 ASP A O 1
ATOM 785 N N . VAL A 1 104 ? -6.292 -11.221 2.990 1.00 95.06 104 VAL A N 1
ATOM 786 C CA . VAL A 1 104 ? -6.395 -10.878 1.568 1.00 95.06 104 VAL A CA 1
ATOM 787 C C . VAL A 1 104 ? -5.494 -9.685 1.274 1.00 95.06 104 VAL A C 1
ATOM 789 O O . VAL A 1 104 ? -5.335 -8.796 2.112 1.00 95.06 104 VAL A O 1
ATOM 792 N N . VAL A 1 105 ? -4.916 -9.641 0.075 1.00 94.25 105 VAL A N 1
ATOM 793 C CA . VAL A 1 105 ? -4.193 -8.464 -0.419 1.00 94.25 105 VAL A CA 1
ATOM 794 C C . VAL A 1 105 ? -4.888 -7.910 -1.652 1.00 94.25 105 VAL A C 1
ATOM 796 O O . VAL A 1 105 ? -5.173 -8.645 -2.593 1.00 94.25 105 VAL A O 1
ATOM 799 N N . VAL A 1 106 ? -5.122 -6.599 -1.666 1.00 92.38 106 VAL A N 1
ATOM 800 C CA . VAL A 1 106 ? -5.526 -5.863 -2.868 1.00 92.38 106 VAL A CA 1
ATOM 801 C C . VAL A 1 106 ? -4.297 -5.137 -3.398 1.00 92.38 106 VAL A C 1
ATOM 803 O O . VAL A 1 106 ? -3.746 -4.280 -2.709 1.00 92.38 106 VAL A O 1
ATOM 806 N N . ALA A 1 107 ? -3.847 -5.496 -4.596 1.00 87.62 107 ALA A N 1
ATOM 807 C CA . ALA A 1 107 ? -2.632 -4.957 -5.194 1.00 87.62 107 ALA A CA 1
ATOM 808 C C . ALA A 1 107 ? -2.953 -4.147 -6.452 1.00 87.62 107 ALA A C 1
ATOM 810 O O . ALA A 1 107 ? -3.706 -4.599 -7.315 1.00 87.62 107 ALA A O 1
ATOM 811 N N . ASP A 1 108 ? -2.349 -2.963 -6.561 1.00 80.94 108 ASP A N 1
ATOM 812 C CA . ASP A 1 108 ? -2.330 -2.210 -7.813 1.00 80.94 108 ASP A CA 1
ATOM 813 C C . ASP A 1 108 ? -1.474 -2.963 -8.840 1.00 80.94 108 ASP A C 1
ATOM 815 O O . ASP A 1 108 ? -0.443 -3.554 -8.513 1.00 80.94 108 ASP A O 1
ATOM 819 N N . VAL A 1 109 ? -1.905 -2.946 -10.091 1.00 68.94 109 VAL A N 1
ATOM 820 C CA . VAL A 1 109 ? -1.323 -3.717 -11.198 1.00 68.94 109 VAL A CA 1
ATOM 821 C C . VAL A 1 109 ? 0.099 -3.308 -11.533 1.00 68.94 109 VAL A C 1
ATOM 823 O O . VAL A 1 109 ? 0.850 -4.091 -12.105 1.00 68.94 109 VAL A O 1
ATOM 826 N N . VAL A 1 110 ? 0.491 -2.102 -11.129 1.00 70.31 110 VAL A N 1
ATOM 827 C CA . VAL A 1 110 ? 1.864 -1.615 -11.274 1.00 70.31 110 VAL A CA 1
ATOM 828 C C . VAL A 1 110 ? 2.822 -2.191 -10.220 1.00 70.31 110 VAL A C 1
ATOM 830 O O . VAL A 1 110 ? 4.024 -1.968 -10.312 1.00 70.31 110 VAL A O 1
ATOM 833 N N . MET A 1 111 ? 2.334 -2.949 -9.228 1.00 74.06 111 MET A N 1
ATOM 834 C CA . MET A 1 111 ? 3.148 -3.558 -8.164 1.00 74.06 111 MET A CA 1
ATOM 835 C C . MET A 1 111 ? 3.543 -5.017 -8.448 1.00 74.06 111 MET A C 1
ATOM 837 O O . MET A 1 111 ? 3.470 -5.860 -7.552 1.00 74.06 111 MET A O 1
ATOM 841 N N . LEU A 1 112 ? 3.985 -5.337 -9.668 1.00 76.19 112 LEU A N 1
ATOM 842 C CA . LEU A 1 112 ? 4.382 -6.706 -10.041 1.00 76.19 112 LEU A CA 1
ATOM 843 C C . LEU A 1 112 ? 5.429 -7.310 -9.083 1.00 76.19 112 LEU A C 1
ATOM 845 O O . LEU A 1 112 ? 5.252 -8.431 -8.608 1.00 76.19 112 LEU A O 1
ATOM 849 N N . ASP A 1 113 ? 6.457 -6.550 -8.702 1.00 78.44 113 ASP A N 1
ATOM 850 C CA . ASP A 1 113 ? 7.476 -7.019 -7.747 1.00 78.44 113 ASP A CA 1
ATOM 851 C C . ASP A 1 113 ? 6.899 -7.264 -6.343 1.00 78.44 113 ASP A C 1
ATOM 853 O O . ASP A 1 113 ? 7.272 -8.210 -5.636 1.00 78.44 113 ASP A O 1
ATOM 857 N N . GLY A 1 114 ? 5.915 -6.449 -5.955 1.00 84.62 114 GLY A N 1
ATOM 858 C CA . GLY A 1 114 ? 5.155 -6.640 -4.726 1.00 84.62 114 GLY A CA 1
ATOM 859 C C . GLY A 1 114 ? 4.377 -7.956 -4.735 1.00 84.62 114 GLY A C 1
ATOM 860 O O . GLY A 1 114 ? 4.347 -8.658 -3.725 1.00 84.62 114 GLY A O 1
ATOM 861 N N . LEU A 1 115 ? 3.815 -8.353 -5.880 1.00 87.62 115 LEU A N 1
ATOM 862 C CA . LEU A 1 115 ? 3.109 -9.630 -6.022 1.00 87.62 115 LEU A CA 1
ATOM 863 C C . LEU A 1 115 ? 4.031 -10.826 -5.785 1.00 87.62 115 LEU A C 1
ATOM 865 O O . LEU A 1 115 ? 3.669 -11.736 -5.036 1.00 87.62 115 LEU A O 1
ATOM 869 N N . HIS A 1 116 ? 5.228 -10.820 -6.377 1.00 86.69 116 HIS A N 1
ATOM 870 C CA . HIS A 1 116 ? 6.215 -11.882 -6.161 1.00 86.69 116 HIS A CA 1
ATOM 871 C C . HIS A 1 116 ? 6.620 -11.983 -4.689 1.00 86.69 116 HIS A C 1
ATOM 873 O O . HIS A 1 116 ? 6.668 -13.081 -4.131 1.00 86.69 116 HIS A O 1
ATOM 879 N N . THR A 1 117 ? 6.825 -10.836 -4.043 1.00 89.81 117 THR A N 1
ATOM 880 C CA . THR A 1 117 ? 7.126 -10.739 -2.611 1.00 89.81 117 THR A CA 1
ATOM 881 C C . THR A 1 117 ? 6.018 -11.358 -1.760 1.00 89.81 117 THR A C 1
ATOM 883 O O . THR A 1 117 ? 6.288 -12.216 -0.918 1.00 89.81 117 THR A O 1
ATOM 886 N N . ILE A 1 118 ? 4.761 -10.979 -2.014 1.00 92.44 118 ILE A N 1
ATOM 887 C CA . ILE A 1 118 ? 3.601 -11.518 -1.298 1.00 92.44 118 ILE A CA 1
ATOM 888 C C . ILE A 1 118 ? 3.538 -13.032 -1.466 1.00 92.44 118 ILE A C 1
ATOM 890 O O . ILE A 1 118 ? 3.392 -13.748 -0.479 1.00 92.44 118 ILE A O 1
ATOM 894 N N . ARG A 1 119 ? 3.670 -13.547 -2.694 1.00 91.69 119 ARG A N 1
ATOM 895 C CA . ARG A 1 119 ? 3.591 -14.992 -2.963 1.00 91.69 119 ARG A CA 1
ATOM 896 C C . ARG A 1 119 ? 4.703 -15.774 -2.278 1.00 91.69 119 ARG A C 1
ATOM 898 O O . ARG A 1 119 ? 4.409 -16.788 -1.646 1.00 91.69 119 ARG A O 1
ATOM 905 N N . LYS A 1 120 ? 5.938 -15.270 -2.344 1.00 91.25 120 LYS A N 1
ATOM 906 C CA . LYS A 1 120 ? 7.109 -15.851 -1.678 1.00 91.25 120 LYS A CA 1
ATOM 907 C C . LYS A 1 120 ? 6.899 -15.946 -0.165 1.00 91.25 120 LYS A C 1
ATOM 909 O O . LYS A 1 120 ? 7.125 -17.004 0.410 1.00 91.25 120 LYS A O 1
ATOM 914 N N . LEU A 1 121 ? 6.454 -14.861 0.471 1.00 92.19 121 LEU A N 1
ATOM 915 C CA . LEU A 1 121 ? 6.353 -14.778 1.932 1.00 92.19 121 LEU A CA 1
ATOM 916 C C . LEU A 1 121 ? 5.097 -15.458 2.494 1.00 92.19 121 LEU A C 1
ATOM 918 O O . LEU A 1 121 ? 5.174 -16.098 3.537 1.00 92.19 121 LEU A O 1
ATOM 922 N N . SER A 1 122 ? 3.968 -15.383 1.784 1.00 91.25 122 SER A N 1
ATOM 923 C CA . SER A 1 122 ? 2.712 -16.043 2.182 1.00 91.25 122 SER A CA 1
ATOM 924 C C . SER A 1 122 ? 2.634 -17.522 1.799 1.00 91.25 122 SER A C 1
ATOM 926 O O . SER A 1 122 ? 1.638 -18.179 2.106 1.00 91.25 122 SER A O 1
ATOM 928 N N . GLN A 1 123 ? 3.633 -18.046 1.078 1.00 89.50 123 GLN A N 1
ATOM 929 C CA . GLN A 1 123 ? 3.621 -19.400 0.513 1.00 89.50 123 GLN A CA 1
ATOM 930 C C . GLN A 1 123 ? 2.328 -19.701 -0.266 1.00 89.50 123 GLN A C 1
ATOM 932 O O . GLN A 1 123 ? 1.776 -20.791 -0.187 1.00 89.50 123 GLN A O 1
ATOM 937 N N . HIS A 1 124 ? 1.832 -18.709 -1.014 1.00 84.62 124 HIS A N 1
ATOM 938 C CA . HIS A 1 124 ? 0.583 -18.762 -1.785 1.00 84.62 124 HIS A CA 1
ATOM 939 C C . HIS A 1 124 ? -0.725 -18.881 -0.977 1.00 84.62 124 HIS A C 1
ATOM 941 O O . HIS A 1 124 ? -1.787 -18.941 -1.595 1.00 84.62 124 HIS A O 1
ATOM 947 N N . ASN A 1 125 ? -0.688 -18.821 0.357 1.00 91.44 125 ASN A N 1
ATOM 948 C CA . ASN A 1 125 ? -1.882 -18.974 1.198 1.00 91.44 125 ASN A CA 1
ATOM 949 C C . ASN A 1 125 ? -2.771 -17.724 1.261 1.00 91.44 125 ASN A C 1
ATOM 951 O O . ASN A 1 125 ? -3.932 -17.821 1.649 1.00 91.44 125 ASN A O 1
ATOM 955 N N . VAL A 1 126 ? -2.251 -16.557 0.870 1.00 94.12 126 VAL A N 1
ATOM 956 C CA . VAL A 1 126 ? -3.016 -15.305 0.877 1.00 94.12 126 VAL A CA 1
ATOM 957 C C . VAL A 1 126 ? -3.580 -15.025 -0.525 1.00 94.12 126 VAL A C 1
ATOM 959 O O . VAL A 1 126 ? -2.807 -14.923 -1.489 1.00 94.12 126 VAL A O 1
ATOM 962 N N . PRO A 1 127 ? -4.912 -14.903 -0.689 1.00 94.81 127 PRO A N 1
ATOM 963 C CA . PRO A 1 127 ? -5.515 -14.488 -1.947 1.00 94.81 127 PRO A CA 1
ATOM 964 C C . PRO A 1 127 ? -5.107 -13.054 -2.301 1.00 94.81 127 PRO A C 1
ATOM 966 O O . PRO A 1 127 ? -5.057 -12.167 -1.446 1.00 94.81 127 PRO A O 1
ATOM 969 N N . ILE A 1 128 ? -4.838 -12.829 -3.589 1.00 92.75 128 ILE A N 1
ATOM 970 C CA . ILE A 1 128 ? -4.478 -11.518 -4.130 1.00 92.75 128 ILE A CA 1
ATOM 971 C C . ILE A 1 128 ? -5.548 -11.095 -5.130 1.00 92.75 128 ILE A C 1
ATOM 973 O O . ILE A 1 128 ? -5.785 -11.795 -6.115 1.00 92.75 128 ILE A O 1
ATOM 977 N N . LEU A 1 129 ? -6.156 -9.939 -4.887 1.00 90.75 129 LEU A N 1
ATOM 978 C CA . LEU A 1 129 ? -7.071 -9.272 -5.801 1.00 90.75 129 LEU A CA 1
ATOM 979 C C . LEU A 1 129 ? -6.315 -8.159 -6.523 1.00 90.75 129 LEU A C 1
ATOM 981 O O . LEU A 1 129 ? -5.719 -7.288 -5.889 1.00 90.75 129 LEU A O 1
ATOM 985 N N . SER A 1 130 ? -6.332 -8.193 -7.850 1.00 84.69 130 SER A N 1
ATOM 986 C CA . SER A 1 130 ? -5.724 -7.144 -8.660 1.00 84.69 130 SER A CA 1
ATOM 987 C C . SER A 1 130 ? -6.707 -5.990 -8.838 1.00 84.69 130 SER A C 1
ATOM 989 O O . SER A 1 130 ? -7.859 -6.203 -9.220 1.00 84.69 130 SER A O 1
ATOM 991 N N . LEU A 1 131 ? -6.262 -4.772 -8.539 1.00 84.06 131 LEU A N 1
ATOM 992 C CA . LEU A 1 131 ? -7.034 -3.553 -8.721 1.00 84.06 131 LEU A CA 1
ATOM 993 C C . LEU A 1 131 ? -6.446 -2.744 -9.876 1.00 84.06 131 LEU A C 1
ATOM 995 O O . LEU A 1 131 ? -5.283 -2.349 -9.844 1.00 84.06 131 LEU A O 1
ATOM 999 N N . HIS A 1 132 ? -7.289 -2.449 -10.863 1.00 79.50 132 HIS A N 1
ATOM 1000 C CA . HIS A 1 132 ? -6.975 -1.577 -11.990 1.00 79.50 132 HIS A CA 1
ATOM 1001 C C . HIS A 1 132 ? -7.688 -0.229 -11.794 1.00 79.50 132 HIS A C 1
ATOM 1003 O O . HIS A 1 132 ? -8.843 -0.088 -12.193 1.00 79.50 132 HIS A O 1
ATOM 1009 N N . PRO A 1 133 ? -7.054 0.772 -11.151 1.00 67.94 133 PRO A N 1
ATOM 1010 C CA . PRO A 1 133 ? -7.701 2.060 -10.887 1.00 67.94 133 PRO A CA 1
ATOM 1011 C C . PRO A 1 133 ? -7.772 2.972 -12.122 1.00 67.94 133 PRO A C 1
ATOM 1013 O O . PRO A 1 133 ? -8.394 4.031 -12.057 1.00 67.94 133 PRO A O 1
ATOM 1016 N N . ALA A 1 134 ? -7.113 2.597 -13.219 1.00 70.44 134 ALA A N 1
ATOM 1017 C CA . ALA A 1 134 ? -7.133 3.307 -14.489 1.00 70.44 134 ALA A CA 1
ATOM 1018 C C . ALA A 1 134 ? -7.871 2.486 -15.552 1.00 70.44 134 ALA A C 1
ATOM 1020 O O . ALA A 1 134 ? -8.045 1.275 -15.407 1.00 70.44 134 ALA A O 1
ATOM 1021 N N . SER A 1 135 ? -8.257 3.151 -16.647 1.00 70.62 135 SER A N 1
ATOM 1022 C CA . SER A 1 135 ? -8.668 2.455 -17.869 1.00 70.62 135 SER A CA 1
ATOM 1023 C C . SER A 1 135 ? -7.645 1.370 -18.211 1.00 70.62 135 SER A C 1
ATOM 1025 O O . SER A 1 135 ? -6.438 1.566 -18.045 1.00 70.62 135 SER A O 1
ATOM 1027 N N . LEU A 1 136 ? -8.119 0.235 -18.722 1.00 71.44 136 LEU A N 1
ATOM 1028 C CA . LEU A 1 136 ? -7.233 -0.797 -19.252 1.00 71.44 136 LEU A CA 1
ATOM 1029 C C . LEU A 1 136 ? -6.378 -0.259 -20.405 1.00 71.44 136 LEU A C 1
ATOM 1031 O O . LEU A 1 136 ? -5.311 -0.803 -20.632 1.00 71.44 136 LEU A O 1
ATOM 1035 N N . GLY A 1 137 ? -6.777 0.829 -21.076 1.00 76.50 137 GLY A N 1
ATOM 1036 C CA . GLY A 1 137 ? -6.055 1.418 -22.209 1.00 76.50 137 GLY A CA 1
ATOM 1037 C C . GLY A 1 137 ? -4.566 1.682 -21.936 1.00 76.50 137 GLY A C 1
ATOM 1038 O O . GLY A 1 137 ? -3.731 1.075 -22.598 1.00 76.50 137 GLY A O 1
ATOM 1039 N N . PRO A 1 138 ? -4.189 2.528 -20.956 1.00 71.25 138 PRO A N 1
ATOM 1040 C CA . PRO A 1 138 ? -2.783 2.748 -20.606 1.00 71.25 138 PRO A CA 1
ATOM 1041 C C . PRO A 1 138 ? -2.015 1.482 -20.208 1.00 71.25 138 PRO A C 1
ATOM 1043 O O . PRO A 1 138 ? -0.856 1.334 -20.585 1.00 71.25 138 PRO A O 1
ATOM 1046 N N . ALA A 1 139 ? -2.646 0.554 -19.479 1.00 69.44 139 ALA A N 1
ATOM 1047 C CA . ALA A 1 139 ? -2.015 -0.717 -19.128 1.00 69.44 139 ALA A CA 1
ATOM 1048 C C . ALA A 1 139 ? -1.788 -1.577 -20.381 1.00 69.44 139 ALA A C 1
ATOM 1050 O O . ALA A 1 139 ? -0.669 -2.001 -20.634 1.00 69.44 139 ALA A O 1
ATOM 1051 N N . MET A 1 140 ? -2.802 -1.742 -21.229 1.00 74.38 140 MET A N 1
ATOM 1052 C CA . MET A 1 140 ? -2.702 -2.415 -22.526 1.00 74.38 140 MET A CA 1
ATOM 1053 C C . MET A 1 140 ? -1.646 -1.763 -23.419 1.00 74.38 140 MET A C 1
ATOM 1055 O O . MET A 1 140 ? -0.904 -2.467 -24.091 1.00 74.38 140 MET A O 1
ATOM 1059 N N . ARG A 1 141 ? -1.493 -0.435 -23.373 1.00 77.81 141 ARG A N 1
ATOM 1060 C CA . ARG A 1 141 ? -0.420 0.253 -24.095 1.00 77.81 141 ARG A CA 1
ATOM 1061 C C . ARG A 1 141 ? 0.963 -0.113 -23.548 1.00 77.81 141 ARG A C 1
ATOM 1063 O O . ARG A 1 141 ? 1.870 -0.340 -24.336 1.00 77.81 141 ARG A O 1
ATOM 1070 N N . LEU A 1 142 ? 1.138 -0.169 -22.228 1.00 70.19 142 LEU A N 1
ATOM 1071 C CA . LEU A 1 142 ? 2.442 -0.416 -21.597 1.00 70.19 142 LEU A CA 1
ATOM 1072 C C . LEU A 1 142 ? 2.864 -1.891 -21.597 1.00 70.19 142 LEU A C 1
ATOM 1074 O O . LEU A 1 142 ? 4.040 -2.176 -21.790 1.00 70.19 142 LEU A O 1
ATOM 1078 N N . ILE A 1 143 ? 1.927 -2.806 -21.349 1.00 69.56 143 ILE A N 1
ATOM 1079 C CA . ILE A 1 143 ? 2.201 -4.236 -21.119 1.00 69.56 143 ILE A CA 1
ATOM 1080 C C . ILE A 1 143 ? 1.438 -5.169 -22.063 1.00 69.56 143 ILE A C 1
ATOM 1082 O O . ILE A 1 143 ? 1.666 -6.376 -22.040 1.00 69.56 143 ILE A O 1
ATOM 1086 N N . GLY A 1 144 ? 0.511 -4.641 -22.861 1.00 72.75 144 GLY A N 1
ATOM 1087 C CA . GLY A 1 144 ? -0.232 -5.441 -23.825 1.00 72.75 144 GLY A CA 1
ATOM 1088 C C . GLY A 1 144 ? 0.632 -5.844 -25.023 1.00 72.75 144 GLY A C 1
ATOM 1089 O O . GLY A 1 144 ? 1.681 -5.243 -25.283 1.00 72.75 144 GLY A O 1
ATOM 1090 N N . PRO A 1 145 ? 0.201 -6.872 -25.763 1.00 77.94 145 PRO A N 1
ATOM 1091 C CA . PRO A 1 145 ? 0.862 -7.275 -26.991 1.00 77.94 145 PRO A CA 1
ATOM 1092 C C . PRO A 1 145 ? 0.614 -6.241 -28.105 1.00 77.94 145 PRO A C 1
ATOM 1094 O O . PRO A 1 145 ? -0.332 -5.449 -28.056 1.00 77.94 145 PRO A O 1
ATOM 1097 N N . GLU A 1 146 ? 1.509 -6.199 -29.091 1.00 81.12 146 GLU A N 1
ATOM 1098 C CA . GLU A 1 146 ? 1.515 -5.161 -30.137 1.00 81.12 146 GLU A CA 1
ATOM 1099 C C . GLU A 1 146 ? 0.274 -5.205 -31.031 1.00 81.12 146 GLU A C 1
ATOM 1101 O O . GLU A 1 146 ? -0.238 -4.161 -31.431 1.00 81.12 146 GLU A O 1
ATOM 1106 N N . ASP A 1 147 ? -0.245 -6.406 -31.281 1.00 81.81 147 ASP A N 1
ATOM 1107 C CA . ASP A 1 147 ? -1.481 -6.659 -32.025 1.00 81.81 147 ASP A CA 1
ATOM 1108 C C . ASP A 1 147 ? -2.731 -6.102 -31.323 1.00 81.81 147 ASP A C 1
ATOM 1110 O O . ASP A 1 147 ? -3.741 -5.845 -31.975 1.00 81.81 147 ASP A O 1
ATOM 1114 N N . LEU A 1 148 ? -2.651 -5.843 -30.015 1.00 80.19 148 LEU A N 1
ATOM 1115 C CA . LEU A 1 148 ? -3.689 -5.179 -29.223 1.00 80.19 148 LEU A CA 1
ATOM 1116 C C . LEU A 1 148 ? -3.342 -3.718 -28.889 1.00 80.19 148 LEU A C 1
ATOM 1118 O O . LEU A 1 148 ? -3.916 -3.132 -27.969 1.00 80.19 148 LEU A O 1
ATOM 1122 N N . GLY A 1 149 ? -2.401 -3.115 -29.623 1.00 79.69 149 GLY A N 1
ATOM 1123 C CA . GLY A 1 149 ? -2.012 -1.713 -29.456 1.00 79.69 149 GLY A CA 1
ATOM 1124 C C . GLY A 1 149 ? -0.993 -1.465 -28.341 1.00 79.69 149 GLY A C 1
ATOM 1125 O O . GLY A 1 149 ? -0.760 -0.310 -27.970 1.00 79.69 149 GLY A O 1
ATOM 1126 N N . GLY A 1 150 ? -0.360 -2.511 -27.811 1.00 82.50 150 GLY A N 1
ATOM 1127 C CA . GLY A 1 150 ? 0.759 -2.401 -26.879 1.00 82.50 150 GLY A CA 1
ATOM 1128 C C . GLY A 1 150 ? 2.047 -1.870 -27.512 1.00 82.50 150 GLY A C 1
ATOM 1129 O O . GLY A 1 150 ? 2.212 -1.860 -28.731 1.00 82.50 150 GLY A O 1
ATOM 1130 N N . ILE A 1 151 ? 2.981 -1.399 -26.682 1.00 81.00 151 ILE A N 1
ATOM 1131 C CA . ILE A 1 151 ? 4.333 -0.998 -27.114 1.00 81.00 151 ILE A CA 1
ATOM 1132 C C . ILE A 1 151 ? 5.198 -2.242 -27.406 1.00 81.00 151 ILE A C 1
ATOM 1134 O O . ILE A 1 151 ? 6.144 -2.168 -28.196 1.00 81.00 151 ILE A O 1
ATOM 1138 N N . GLY A 1 152 ? 4.845 -3.398 -26.832 1.00 80.00 152 GLY A N 1
ATOM 1139 C CA . GLY A 1 152 ? 5.623 -4.632 -26.927 1.00 80.00 152 GLY A CA 1
ATOM 1140 C C . GLY A 1 152 ? 6.892 -4.588 -26.071 1.00 80.00 152 GLY A C 1
ATOM 1141 O O . GLY A 1 152 ? 7.028 -3.767 -25.163 1.00 80.00 152 GLY A O 1
ATOM 1142 N N . PHE A 1 153 ? 7.841 -5.483 -26.347 1.00 80.75 153 PHE A N 1
ATOM 1143 C CA . PHE A 1 153 ? 9.102 -5.538 -25.605 1.00 80.75 153 PHE A CA 1
ATOM 1144 C C . PHE A 1 153 ? 9.995 -4.341 -25.965 1.00 80.75 153 PHE A C 1
ATOM 1146 O O . PHE A 1 153 ? 10.597 -4.298 -27.036 1.00 80.75 153 PHE A O 1
ATOM 1153 N N . ILE A 1 154 ? 10.088 -3.369 -25.052 1.00 82.94 154 ILE A N 1
ATOM 1154 C CA . ILE A 1 154 ? 10.835 -2.118 -25.265 1.00 82.94 154 ILE A CA 1
ATOM 1155 C C . ILE A 1 154 ? 12.333 -2.380 -25.436 1.00 82.94 154 ILE A C 1
ATOM 1157 O O . ILE A 1 154 ? 12.942 -1.821 -26.340 1.00 82.94 154 ILE A O 1
ATOM 1161 N N . GLU A 1 155 ? 12.926 -3.233 -24.599 1.00 84.31 155 GLU A N 1
ATOM 1162 C CA . GLU A 1 155 ? 14.376 -3.462 -24.582 1.00 84.31 155 GLU A CA 1
ATOM 1163 C C . GLU A 1 155 ? 14.955 -3.884 -25.950 1.00 84.31 155 GLU A C 1
ATOM 1165 O O . GLU A 1 155 ? 15.876 -3.214 -26.425 1.00 84.31 155 GLU A O 1
ATOM 1170 N N . PRO A 1 156 ? 14.450 -4.935 -26.632 1.00 86.75 156 PRO A N 1
ATOM 1171 C CA . PRO A 1 156 ? 14.974 -5.312 -27.943 1.00 86.75 156 PRO A CA 1
ATOM 1172 C C . PRO A 1 156 ? 14.768 -4.214 -28.995 1.00 86.75 156 PRO A C 1
ATOM 1174 O O . PRO A 1 156 ? 15.675 -3.963 -29.784 1.00 86.75 156 PRO A O 1
ATOM 1177 N N . LYS A 1 157 ? 13.636 -3.499 -28.963 1.00 86.31 157 LYS A N 1
ATOM 1178 C CA . LYS A 1 157 ? 13.354 -2.388 -29.887 1.00 86.31 157 LYS A CA 1
ATOM 1179 C C . LYS A 1 157 ? 14.284 -1.196 -29.675 1.00 86.31 157 LYS A C 1
ATOM 1181 O O . LYS A 1 157 ? 14.752 -0.599 -30.640 1.00 86.31 157 LYS A O 1
ATOM 1186 N N . ALA A 1 158 ? 14.564 -0.853 -28.421 1.00 89.44 158 ALA A N 1
ATOM 1187 C CA . ALA A 1 158 ? 15.470 0.228 -28.059 1.00 89.44 158 ALA A CA 1
ATOM 1188 C C . ALA A 1 158 ? 16.917 -0.102 -28.454 1.00 89.44 158 ALA A C 1
ATOM 1190 O O . ALA A 1 158 ? 17.605 0.762 -28.994 1.00 89.44 158 ALA A O 1
ATOM 1191 N N . LYS A 1 159 ? 17.359 -1.357 -28.263 1.00 91.06 159 LYS A N 1
ATOM 1192 C CA . LYS A 1 159 ? 18.669 -1.829 -28.748 1.00 91.06 159 LYS A CA 1
ATOM 1193 C C . LYS A 1 159 ? 18.771 -1.729 -30.267 1.00 91.06 159 LYS A C 1
ATOM 1195 O O . LYS A 1 159 ? 19.709 -1.121 -30.768 1.00 91.06 159 LYS A O 1
ATOM 1200 N N . GLU A 1 160 ? 17.779 -2.251 -30.985 1.00 91.38 160 GLU A N 1
ATOM 1201 C CA . GLU A 1 160 ? 17.745 -2.200 -32.449 1.00 91.38 160 GLU A CA 1
ATOM 1202 C C . GLU A 1 160 ? 17.754 -0.755 -32.974 1.00 91.38 160 GLU A C 1
ATOM 1204 O O . GLU A 1 160 ? 18.473 -0.433 -33.922 1.00 91.38 160 GLU A O 1
ATOM 1209 N N . LEU A 1 161 ? 16.979 0.140 -32.353 1.00 89.69 161 LEU A N 1
ATOM 1210 C CA . LEU A 1 161 ? 16.938 1.549 -32.731 1.00 89.69 161 LEU A CA 1
ATOM 1211 C C . LEU A 1 161 ? 18.282 2.240 -32.462 1.00 89.69 161 LEU A C 1
ATOM 1213 O O . LEU A 1 161 ? 18.790 2.918 -33.352 1.00 89.69 161 LEU A O 1
ATOM 1217 N N . ALA A 1 162 ? 18.884 2.025 -31.288 1.00 93.38 162 ALA A N 1
ATOM 1218 C CA . ALA A 1 162 ? 20.195 2.573 -30.940 1.00 93.38 162 ALA A CA 1
ATOM 1219 C C . ALA A 1 162 ? 21.283 2.129 -31.931 1.00 93.38 162 ALA A C 1
ATOM 1221 O O . ALA A 1 162 ? 22.049 2.964 -32.415 1.00 93.38 162 ALA A O 1
ATOM 1222 N N . GLU A 1 163 ? 21.301 0.843 -32.297 1.00 94.00 163 GLU A N 1
ATOM 1223 C CA . GLU A 1 163 ? 22.218 0.287 -33.299 1.00 94.00 163 GLU A CA 1
ATOM 1224 C C . GLU A 1 163 ? 22.012 0.915 -34.684 1.00 94.00 163 GLU A C 1
ATOM 1226 O O . GLU A 1 163 ? 22.982 1.265 -35.358 1.00 94.00 163 GLU A O 1
ATOM 1231 N N . LYS A 1 164 ? 20.756 1.105 -35.108 1.00 93.06 164 LYS A N 1
ATOM 1232 C CA . LYS A 1 164 ? 20.423 1.673 -36.425 1.00 93.06 164 LYS A CA 1
ATOM 1233 C C . LYS A 1 164 ? 20.716 3.164 -36.540 1.00 93.06 164 LYS A C 1
ATOM 1235 O O . LYS A 1 164 ? 21.102 3.622 -37.614 1.00 93.06 164 LYS A O 1
ATOM 1240 N N . THR A 1 165 ? 20.490 3.935 -35.480 1.00 92.00 165 THR A N 1
ATOM 1241 C CA . THR A 1 165 ? 20.579 5.403 -35.529 1.00 92.00 165 THR A CA 1
ATOM 1242 C C . THR A 1 165 ? 21.856 5.955 -34.906 1.00 92.00 165 THR A C 1
ATOM 1244 O O . THR A 1 165 ? 22.081 7.160 -34.975 1.00 92.00 165 THR A O 1
ATOM 1247 N N . GLY A 1 166 ? 22.666 5.110 -34.261 1.00 93.75 166 GLY A N 1
ATOM 1248 C CA . GLY A 1 166 ? 23.835 5.534 -33.488 1.00 93.75 166 GLY A CA 1
ATOM 1249 C C . GLY A 1 166 ? 23.485 6.356 -32.242 1.00 93.75 166 GLY A C 1
ATOM 1250 O O . GLY A 1 166 ? 24.341 7.076 -31.732 1.00 93.75 166 GLY A O 1
ATOM 1251 N N . LYS A 1 167 ? 22.230 6.290 -31.773 1.00 92.50 167 LYS A N 1
ATOM 1252 C CA . LYS A 1 167 ? 21.775 6.999 -30.565 1.00 92.50 167 LYS A CA 1
ATOM 1253 C C . LYS A 1 167 ? 22.213 6.252 -29.311 1.00 92.50 167 LYS A C 1
ATOM 1255 O O . LYS A 1 167 ? 22.441 5.043 -29.346 1.00 92.50 167 LYS A O 1
ATOM 1260 N N . LEU A 1 168 ? 22.275 6.963 -28.186 1.00 93.69 168 LEU A N 1
ATOM 1261 C CA . LEU A 1 168 ? 22.399 6.311 -26.884 1.00 93.69 168 LEU A CA 1
ATOM 1262 C C . LEU A 1 168 ? 21.147 5.471 -26.605 1.00 93.69 168 LEU A C 1
ATOM 1264 O O . LEU A 1 168 ? 20.042 5.847 -26.997 1.00 93.69 168 LEU A O 1
ATOM 1268 N N . TYR A 1 169 ? 21.319 4.352 -25.899 1.00 89.69 169 TYR A N 1
ATOM 1269 C CA . TYR A 1 169 ? 20.213 3.452 -25.562 1.00 89.69 169 TYR A CA 1
ATOM 1270 C C . TYR A 1 169 ? 19.062 4.194 -24.870 1.00 89.69 169 TYR A C 1
ATOM 1272 O O . TYR A 1 169 ? 17.921 4.032 -25.279 1.00 89.69 169 TYR A O 1
ATOM 1280 N N . ASP A 1 170 ? 19.357 5.062 -23.899 1.00 87.12 170 ASP A N 1
ATOM 1281 C CA . ASP A 1 170 ? 18.334 5.813 -23.157 1.00 87.12 170 ASP A CA 1
ATOM 1282 C C . ASP A 1 170 ? 17.515 6.748 -24.068 1.00 87.12 170 ASP A C 1
ATOM 1284 O O . ASP A 1 170 ? 16.307 6.905 -23.889 1.00 87.12 170 ASP A O 1
ATOM 1288 N N . GLU A 1 171 ? 18.151 7.340 -25.087 1.00 87.69 171 GLU A N 1
ATOM 1289 C CA . GLU A 1 171 ? 17.473 8.188 -26.077 1.00 87.69 171 GLU A CA 1
ATOM 1290 C C . GLU A 1 171 ? 16.589 7.357 -27.014 1.00 87.69 171 GLU A C 1
ATOM 1292 O O . GLU A 1 171 ? 15.455 7.739 -27.304 1.00 87.69 171 GLU A O 1
ATOM 1297 N N . ALA A 1 172 ? 17.090 6.202 -27.459 1.00 87.50 172 ALA A N 1
ATOM 1298 C CA . ALA A 1 172 ? 16.336 5.263 -28.281 1.00 87.50 172 ALA A CA 1
ATOM 1299 C C . ALA A 1 172 ? 15.150 4.653 -27.508 1.00 87.50 172 ALA A C 1
ATOM 1301 O O . ALA A 1 172 ? 14.053 4.512 -28.043 1.00 87.50 172 ALA A O 1
ATOM 1302 N N . GLU A 1 173 ? 15.338 4.336 -26.229 1.00 85.69 173 GLU A N 1
ATOM 1303 C CA . GLU A 1 173 ? 14.302 3.790 -25.357 1.00 85.69 173 GLU A CA 1
ATOM 1304 C C . GLU A 1 173 ? 13.164 4.796 -25.137 1.00 85.69 173 GLU A C 1
ATOM 1306 O O . GLU A 1 173 ? 11.987 4.435 -25.233 1.00 85.69 173 GLU A O 1
ATOM 1311 N N . LEU A 1 174 ? 13.499 6.067 -24.889 1.00 85.19 174 LEU A N 1
ATOM 1312 C CA . LEU A 1 174 ? 12.516 7.148 -24.796 1.00 85.19 174 LEU A CA 1
ATOM 1313 C C . LEU A 1 174 ? 11.722 7.299 -26.095 1.00 85.19 174 LEU A C 1
ATOM 1315 O O . LEU A 1 174 ? 10.499 7.421 -26.055 1.00 85.19 174 LEU A O 1
ATOM 1319 N N . GLU A 1 175 ? 12.386 7.249 -27.248 1.00 85.19 175 GLU A N 1
ATOM 1320 C CA . GLU A 1 175 ? 11.714 7.359 -28.543 1.00 85.19 175 GLU A CA 1
ATOM 1321 C C . GLU A 1 175 ? 10.737 6.201 -28.791 1.00 85.19 175 GLU A C 1
ATOM 1323 O O . GLU A 1 175 ? 9.595 6.443 -29.177 1.00 85.19 175 GLU A O 1
ATOM 1328 N N . VAL A 1 176 ? 11.126 4.960 -28.476 1.00 84.19 176 VAL A N 1
ATOM 1329 C CA . VAL A 1 176 ? 10.233 3.789 -28.563 1.00 84.19 176 VAL A CA 1
ATOM 1330 C C . VAL A 1 176 ? 9.027 3.933 -27.628 1.00 84.19 176 VAL A C 1
ATOM 1332 O O . VAL A 1 176 ? 7.899 3.638 -28.022 1.00 84.19 176 VAL A O 1
ATOM 1335 N N . LYS A 1 177 ? 9.234 4.425 -26.400 1.00 79.31 177 LYS A N 1
ATOM 1336 C CA . LYS A 1 177 ? 8.156 4.673 -25.423 1.00 79.31 177 LYS A CA 1
ATOM 1337 C C . LYS A 1 177 ? 7.170 5.750 -25.890 1.00 79.31 177 LYS A C 1
ATOM 1339 O O . LYS A 1 177 ? 5.991 5.687 -25.538 1.00 79.31 177 LYS A O 1
ATOM 1344 N N . HIS A 1 178 ? 7.641 6.729 -26.660 1.00 80.50 178 HIS A N 1
ATOM 1345 C CA . HIS A 1 178 ? 6.845 7.856 -27.153 1.00 80.50 178 HIS A CA 1
ATOM 1346 C C . HIS A 1 178 ? 6.296 7.668 -28.571 1.00 80.50 178 HIS A C 1
ATOM 1348 O O . HIS A 1 178 ? 5.561 8.532 -29.051 1.00 80.50 178 HIS A O 1
ATOM 1354 N N . ASP A 1 179 ? 6.595 6.550 -29.231 1.00 75.06 179 ASP A N 1
ATOM 1355 C CA . ASP A 1 179 ? 6.075 6.262 -30.559 1.00 75.06 179 ASP A CA 1
ATOM 1356 C C . ASP A 1 179 ? 4.554 6.042 -30.507 1.00 75.06 179 ASP A C 1
ATOM 1358 O O . ASP A 1 179 ? 4.060 5.065 -29.945 1.00 75.06 179 ASP A O 1
ATOM 1362 N N . THR A 1 180 ? 3.783 6.966 -31.078 1.00 60.28 180 THR A N 1
ATOM 1363 C CA . THR A 1 180 ? 2.314 6.911 -31.135 1.00 60.28 180 THR A CA 1
ATOM 1364 C C . THR A 1 180 ? 1.783 6.274 -32.421 1.00 60.28 180 THR A C 1
ATOM 1366 O O . THR A 1 180 ? 0.567 6.136 -32.567 1.00 60.28 180 THR A O 1
ATOM 1369 N N . ARG A 1 181 ? 2.654 5.832 -33.342 1.00 58.97 181 ARG A N 1
ATOM 1370 C CA . ARG A 1 181 ? 2.269 5.367 -34.692 1.00 58.97 181 ARG A CA 1
ATOM 1371 C C . ARG A 1 181 ? 1.390 4.107 -34.722 1.00 58.97 181 ARG A C 1
ATOM 1373 O O . ARG A 1 181 ? 0.821 3.800 -35.761 1.00 58.97 181 ARG A O 1
ATOM 1380 N N . GLY A 1 182 ? 1.215 3.414 -33.594 1.00 47.03 182 GLY A N 1
ATOM 1381 C CA . GLY A 1 182 ? 0.288 2.281 -33.457 1.00 47.03 182 GLY A CA 1
ATOM 1382 C C . GLY A 1 182 ? -1.183 2.651 -33.202 1.00 47.03 182 GLY A C 1
ATOM 1383 O O . GLY A 1 182 ? -2.022 1.761 -33.160 1.00 47.03 182 GLY A O 1
ATOM 1384 N N . ILE A 1 183 ? -1.520 3.934 -33.010 1.00 46.72 183 ILE A N 1
ATOM 1385 C CA . ILE A 1 183 ? -2.894 4.372 -32.669 1.00 46.72 183 ILE A CA 1
ATOM 1386 C C . ILE A 1 183 ? -3.744 4.638 -33.930 1.00 46.72 183 ILE A C 1
ATOM 1388 O O . ILE A 1 183 ? -4.972 4.653 -33.875 1.00 46.72 183 ILE A O 1
ATOM 1392 N N . SER A 1 184 ? -3.106 4.815 -35.087 1.00 39.94 184 SER A N 1
ATOM 1393 C CA . SER A 1 184 ? -3.762 5.328 -36.295 1.00 39.94 184 SER A CA 1
ATOM 1394 C C . SER A 1 184 ? -4.421 4.270 -37.184 1.00 39.94 184 SER A C 1
ATOM 1396 O O . SER A 1 184 ? -5.108 4.654 -38.118 1.00 39.94 184 SER A O 1
ATOM 1398 N N . GLN A 1 185 ? -4.230 2.966 -36.946 1.00 37.66 185 GLN A N 1
ATOM 1399 C CA . GLN A 1 185 ? -4.716 1.934 -37.883 1.00 37.66 185 GLN A CA 1
ATOM 1400 C C . GLN A 1 185 ? -5.985 1.188 -37.446 1.00 37.66 185 GLN A C 1
ATOM 1402 O O . GLN A 1 185 ? -6.616 0.554 -38.282 1.00 37.66 185 GLN A O 1
ATOM 1407 N N . THR A 1 186 ? -6.411 1.277 -36.183 1.00 40.16 186 THR A N 1
ATOM 1408 C CA . THR A 1 186 ? -7.597 0.544 -35.686 1.00 40.16 186 THR A CA 1
ATOM 1409 C C . THR A 1 186 ? -8.852 1.397 -35.509 1.00 40.16 186 THR A C 1
ATOM 1411 O O . THR A 1 186 ? -9.919 0.847 -35.253 1.00 40.16 186 THR A O 1
ATOM 1414 N N . THR A 1 187 ? -8.775 2.721 -35.669 1.00 37.53 187 THR A N 1
ATOM 1415 C CA . THR A 1 187 ? -9.963 3.596 -35.583 1.00 37.53 187 THR A CA 1
ATOM 1416 C C . THR A 1 187 ? -10.664 3.828 -36.920 1.00 37.53 187 THR A C 1
ATOM 1418 O O . THR A 1 187 ? -11.829 4.212 -36.912 1.00 37.53 187 THR A O 1
ATOM 1421 N N . GLU A 1 188 ? -10.026 3.531 -38.056 1.00 35.31 188 GLU A N 1
ATOM 1422 C CA . GLU A 1 188 ? -10.644 3.725 -39.378 1.00 35.31 188 GLU A CA 1
ATOM 1423 C C . GLU A 1 188 ? -11.518 2.544 -39.834 1.00 35.31 188 GLU A C 1
ATOM 1425 O O . GLU A 1 188 ? -12.418 2.734 -40.639 1.00 35.31 188 GLU A O 1
ATOM 1430 N N . THR A 1 189 ? -11.341 1.339 -39.280 1.00 35.75 189 THR A N 1
ATOM 1431 C CA . THR A 1 189 ? -12.109 0.144 -39.698 1.00 35.75 189 THR A CA 1
ATOM 1432 C C . THR A 1 189 ? -13.324 -0.175 -38.821 1.00 35.75 189 THR A C 1
ATOM 1434 O O . THR A 1 189 ? -14.100 -1.062 -39.159 1.00 35.75 189 THR A O 1
ATOM 1437 N N . ALA A 1 190 ? -13.525 0.533 -37.704 1.00 36.69 190 ALA A N 1
ATOM 1438 C CA . ALA A 1 190 ? -14.638 0.280 -36.778 1.00 36.69 190 ALA A CA 1
ATOM 1439 C C . ALA A 1 190 ? -15.874 1.175 -37.012 1.00 36.69 190 ALA A C 1
ATOM 1441 O O . ALA A 1 190 ? -16.857 1.047 -36.285 1.00 36.69 190 ALA A O 1
ATOM 1442 N N . LEU A 1 191 ? -15.840 2.072 -38.006 1.00 39.50 191 LEU A N 1
ATOM 1443 C CA . LEU A 1 191 ? -16.962 2.960 -38.355 1.00 39.50 191 LEU A CA 1
ATOM 1444 C C . LEU A 1 191 ? -17.672 2.592 -39.671 1.00 39.50 191 LEU A C 1
ATOM 1446 O O . LEU A 1 191 ? -18.646 3.249 -40.023 1.00 39.50 191 LEU A O 1
ATOM 1450 N N . GLU A 1 192 ? -17.259 1.520 -40.354 1.00 37.84 192 GLU A N 1
ATOM 1451 C CA . GLU A 1 192 ? -17.921 1.000 -41.567 1.00 37.84 192 GLU A CA 1
ATOM 1452 C C . GLU A 1 192 ? -18.592 -0.366 -41.320 1.00 37.84 192 GLU A C 1
ATOM 1454 O O . GLU A 1 192 ? -18.523 -1.280 -42.136 1.00 37.84 192 GLU A O 1
ATOM 1459 N N . GLY A 1 193 ? -19.221 -0.529 -40.152 1.00 36.31 193 GLY A N 1
ATOM 1460 C CA . GLY A 1 193 ? -20.099 -1.662 -39.858 1.00 36.31 193 GLY A CA 1
ATOM 1461 C C . GLY A 1 193 ? -21.558 -1.245 -40.000 1.00 36.31 193 GLY A C 1
ATOM 1462 O O . GLY A 1 193 ? -22.049 -0.473 -39.180 1.00 36.31 193 GLY A O 1
ATOM 1463 N N . ASP A 1 194 ? -22.210 -1.750 -41.045 1.00 39.97 194 ASP A N 1
ATOM 1464 C CA . ASP A 1 194 ? -23.603 -1.526 -41.431 1.00 39.97 194 ASP A CA 1
ATOM 1465 C C . ASP A 1 194 ? -24.580 -1.387 -40.248 1.00 39.97 194 ASP A C 1
ATOM 1467 O O . ASP A 1 194 ? -24.873 -2.342 -39.522 1.00 39.97 194 ASP A O 1
ATOM 1471 N N . PHE A 1 195 ? -25.161 -0.192 -40.110 1.00 34.66 195 PHE A N 1
ATOM 1472 C CA . PHE A 1 195 ? -26.443 -0.023 -39.435 1.00 34.66 195 PHE A CA 1
ATOM 1473 C C . PHE A 1 195 ? -27.518 -0.694 -40.298 1.00 34.66 195 PHE A C 1
ATOM 1475 O O . PHE A 1 195 ? -28.009 -0.117 -41.267 1.00 34.66 195 PHE A O 1
ATOM 1482 N N . ILE A 1 196 ? -27.890 -1.922 -39.943 1.00 40.44 196 ILE A N 1
ATOM 1483 C CA . ILE A 1 196 ? -29.149 -2.514 -40.391 1.00 40.44 196 ILE A CA 1
ATOM 1484 C C . ILE A 1 196 ? -30.272 -1.756 -39.666 1.00 40.44 196 ILE A C 1
ATOM 1486 O O . ILE A 1 196 ? -30.491 -1.940 -38.468 1.00 40.44 196 ILE A O 1
ATOM 1490 N N . GLU A 1 197 ? -30.952 -0.861 -40.387 1.00 38.69 197 GLU A N 1
ATOM 1491 C CA . GLU A 1 197 ? -32.232 -0.279 -39.975 1.00 38.69 197 GLU A CA 1
ATOM 1492 C C . GLU A 1 197 ? -33.321 -1.362 -40.011 1.00 38.69 197 GLU A C 1
ATOM 1494 O O . GLU A 1 197 ? -33.959 -1.595 -41.036 1.00 38.69 197 GLU A O 1
ATOM 1499 N N . ASP A 1 198 ? -33.576 -2.000 -38.870 1.00 44.69 198 ASP A N 1
ATOM 1500 C CA . ASP A 1 198 ? -34.858 -2.656 -38.616 1.00 44.69 198 ASP A CA 1
ATOM 1501 C C . ASP A 1 198 ? -35.858 -1.606 -38.117 1.00 44.69 198 ASP A C 1
ATOM 1503 O O . ASP A 1 198 ? -36.008 -1.351 -36.920 1.00 44.69 198 ASP A O 1
ATOM 1507 N N . ALA A 1 199 ? -36.570 -0.991 -39.058 1.00 43.62 199 ALA A N 1
ATOM 1508 C CA . ALA A 1 199 ? -37.787 -0.246 -38.775 1.00 43.62 199 ALA A CA 1
ATOM 1509 C C . ALA A 1 199 ? -38.797 -0.466 -39.903 1.00 43.62 199 ALA A C 1
ATOM 1511 O O . ALA A 1 199 ? -38.843 0.294 -40.863 1.00 43.62 199 ALA A O 1
ATOM 1512 N N . ASN A 1 200 ? -39.621 -1.509 -39.775 1.00 37.88 200 ASN A N 1
ATOM 1513 C CA . ASN A 1 200 ? -41.003 -1.477 -40.255 1.00 37.88 200 ASN A CA 1
ATOM 1514 C C . ASN A 1 200 ? -41.839 -2.584 -39.602 1.00 37.88 200 ASN A C 1
ATOM 1516 O O . ASN A 1 200 ? -41.928 -3.710 -40.086 1.00 37.88 200 ASN A O 1
ATOM 1520 N N . SER A 1 201 ? -42.516 -2.215 -38.514 1.00 42.41 201 SER A N 1
ATOM 1521 C CA . SER A 1 201 ? -43.766 -2.846 -38.104 1.00 42.41 201 SER A CA 1
ATOM 1522 C C . SER A 1 201 ? -44.923 -1.864 -38.321 1.00 42.41 201 SER A C 1
ATOM 1524 O O . SER A 1 201 ? -44.968 -0.827 -37.666 1.00 42.41 201 SER A O 1
ATOM 1526 N N . ASN A 1 202 ? -45.864 -2.267 -39.177 1.00 42.94 202 ASN A N 1
ATOM 1527 C CA . ASN A 1 202 ? -47.299 -1.955 -39.165 1.00 42.94 202 ASN A CA 1
ATOM 1528 C C . ASN A 1 202 ? -47.773 -0.493 -39.295 1.00 42.94 202 ASN A C 1
ATOM 1530 O O . ASN A 1 202 ? -47.882 0.222 -38.299 1.00 42.94 202 ASN A O 1
ATOM 1534 N N . ALA A 1 203 ? -48.270 -0.160 -40.492 1.00 42.84 203 ALA A N 1
ATOM 1535 C CA . ALA A 1 203 ? -49.651 0.291 -40.727 1.00 42.84 203 ALA A CA 1
ATOM 1536 C C . ALA A 1 203 ? -50.029 0.075 -42.201 1.00 42.84 203 ALA A C 1
ATOM 1538 O O . ALA A 1 203 ? -49.201 0.427 -43.070 1.00 42.84 203 ALA A O 1
#